Protein AF-A0A368FEU3-F1 (afdb_monomer_lite)

Sequence (223 aa):
MLIDRTASDGNGKVSLSRSFVSLAMVMEEPEILDGDRTEMSFRACTQADENACAESERRLLTWAIDWTRQVADMEDAISNNDKIALLRACCVPLTLLELGARSCVTAAQSKSSCAALHVLPLPNNTYLRTDAQLPQNCFLTANSIRGLLEWTTRHLKQLQLTPKELVLLKALIVVNVGKGQISGICSQVSSYSPPLVVEQCESHSLESVTWGIVVFNAICMGG

Secondary structure (DSSP, 8-state):
-----------------SS---HHHHHH-GGGGTTT----EEEEEEE--HHHHHHHHHHHHHHHHHHHHHHHTTSTT--HHHHHHHHHHHHHHHHHHHHHHHHHHHHHH-SSTTTTTSEEE-TEEEEEESSSPPPTT-SS-HHHHHHHHHHIIIIITTTT--HHHHHHHHHHHHHHHGGGT-TT-TTTGGG------------HHHHHHHHHHHHHHHHHH--

Organism: Ancylostoma caninum (NCBI:txid29170)

Structure (mmCIF, N/CA/C/O backbone):
data_AF-A0A368FEU3-F1
#
_entry.id   AF-A0A368FEU3-F1
#
loop_
_atom_site.group_PDB
_atom_site.id
_atom_site.type_symbol
_atom_site.label_atom_id
_atom_site.label_alt_id
_atom_site.label_comp_id
_atom_site.label_asym_id
_atom_site.label_entity_id
_atom_site.label_seq_id
_atom_site.pdbx_PDB_ins_code
_atom_site.Cartn_x
_atom_site.Cartn_y
_atom_site.Cartn_z
_atom_site.occupancy
_atom_site.B_iso_or_equiv
_atom_site.auth_seq_id
_atom_site.auth_comp_id
_atom_site.auth_asym_id
_atom_site.auth_atom_id
_atom_site.pdbx_PDB_model_num
ATOM 1 N N . MET A 1 1 ? -56.877 -1.934 -21.974 1.00 43.28 1 MET A N 1
ATOM 2 C CA . MET A 1 1 ? -55.436 -2.241 -21.863 1.00 43.28 1 MET A CA 1
ATOM 3 C C . MET A 1 1 ? -54.831 -1.227 -20.914 1.00 43.28 1 MET A C 1
ATOM 5 O O . MET A 1 1 ? -55.148 -0.051 -21.045 1.00 43.28 1 MET A O 1
ATOM 9 N N . LEU A 1 2 ? -54.113 -1.724 -19.907 1.00 39.19 2 LEU A N 1
ATOM 10 C CA . LEU A 1 2 ? -53.594 -0.984 -18.758 1.00 39.19 2 LEU A CA 1
ATOM 11 C C . LEU A 1 2 ? -52.408 -0.083 -19.121 1.00 39.19 2 LEU A C 1
ATOM 13 O O . LEU A 1 2 ? -51.644 -0.378 -20.035 1.00 39.19 2 LEU A O 1
ATOM 17 N N . ILE A 1 3 ? -52.270 0.978 -18.332 1.00 59.06 3 ILE A N 1
ATOM 18 C CA . ILE A 1 3 ? -51.114 1.863 -18.235 1.00 59.06 3 ILE A CA 1
ATOM 19 C C . ILE A 1 3 ? -50.370 1.434 -16.961 1.00 59.06 3 ILE A C 1
ATOM 21 O O . ILE A 1 3 ? -50.989 1.435 -15.902 1.00 59.06 3 ILE A O 1
ATOM 25 N N . ASP A 1 4 ? -49.081 1.114 -17.055 1.00 39.91 4 ASP A N 1
ATOM 26 C CA . ASP A 1 4 ? -48.126 1.049 -15.932 1.00 39.91 4 ASP A CA 1
ATOM 27 C C . ASP A 1 4 ? -46.784 1.592 -16.471 1.00 39.91 4 ASP A C 1
ATOM 29 O O . ASP A 1 4 ? -46.345 1.171 -17.539 1.00 39.91 4 ASP A O 1
ATOM 33 N N . ARG A 1 5 ? -46.220 2.711 -15.973 1.00 41.69 5 ARG A N 1
ATOM 34 C CA . ARG A 1 5 ? -45.491 2.892 -14.689 1.00 41.69 5 ARG A CA 1
ATOM 35 C C . ARG A 1 5 ? -44.343 1.869 -14.590 1.00 41.69 5 ARG A C 1
ATOM 37 O O . ARG A 1 5 ? -44.600 0.682 -14.626 1.00 41.69 5 ARG A O 1
ATOM 44 N N . THR A 1 6 ? -43.059 2.236 -14.546 1.00 39.91 6 THR A N 1
ATOM 45 C CA . THR A 1 6 ? -42.404 3.202 -13.643 1.00 39.91 6 THR A CA 1
ATOM 46 C C . THR A 1 6 ? -40.966 3.548 -14.085 1.00 39.91 6 THR A C 1
ATOM 48 O O . THR A 1 6 ? -40.274 2.687 -14.616 1.00 39.91 6 THR A O 1
ATOM 51 N N . ALA A 1 7 ? -40.572 4.804 -13.804 1.00 36.31 7 ALA A N 1
ATOM 52 C CA . ALA A 1 7 ? -39.254 5.358 -13.414 1.00 36.31 7 ALA A CA 1
ATOM 53 C C . ALA A 1 7 ? -37.976 4.603 -13.853 1.00 36.31 7 ALA A C 1
ATOM 55 O O . ALA A 1 7 ? -37.763 3.461 -13.480 1.00 36.31 7 ALA A O 1
ATOM 56 N N . SER A 1 8 ? -37.022 5.163 -14.605 1.00 38.53 8 SER A N 1
ATOM 57 C CA . SER A 1 8 ? -36.354 6.468 -14.451 1.00 38.53 8 SER A CA 1
ATOM 58 C C . SER A 1 8 ? -35.930 6.817 -13.019 1.00 38.53 8 SER A C 1
ATOM 60 O O . SER A 1 8 ? -35.990 7.980 -12.638 1.00 38.53 8 SER A O 1
ATOM 62 N N . ASP A 1 9 ? -35.430 5.845 -12.258 1.00 35.06 9 ASP A N 1
ATOM 63 C CA . ASP A 1 9 ? -34.513 6.135 -11.151 1.00 35.06 9 ASP A CA 1
ATOM 64 C C . ASP A 1 9 ? -33.080 6.125 -11.681 1.00 35.06 9 ASP A C 1
ATOM 66 O O . ASP A 1 9 ? -32.271 5.228 -11.444 1.00 35.06 9 ASP A O 1
ATOM 70 N N . GLY A 1 10 ? -32.763 7.182 -12.430 1.00 36.91 10 GLY A N 1
ATOM 71 C CA . GLY A 1 10 ? -31.397 7.659 -12.520 1.00 36.91 10 GLY A CA 1
ATOM 72 C C . GLY A 1 10 ? -31.011 8.197 -11.150 1.00 36.91 10 GLY A C 1
ATOM 73 O O . GLY A 1 10 ? -31.022 9.407 -10.941 1.00 36.91 10 GLY A O 1
ATOM 74 N N . ASN A 1 11 ? -30.682 7.305 -10.211 1.00 34.16 11 ASN A N 1
ATOM 75 C CA . ASN A 1 11 ? -29.907 7.690 -9.045 1.00 34.16 11 ASN A CA 1
ATOM 76 C C . ASN A 1 11 ? -28.512 8.031 -9.566 1.00 34.16 11 ASN A C 1
ATOM 78 O O . ASN A 1 11 ? -27.598 7.205 -9.574 1.00 34.16 11 ASN A O 1
ATOM 82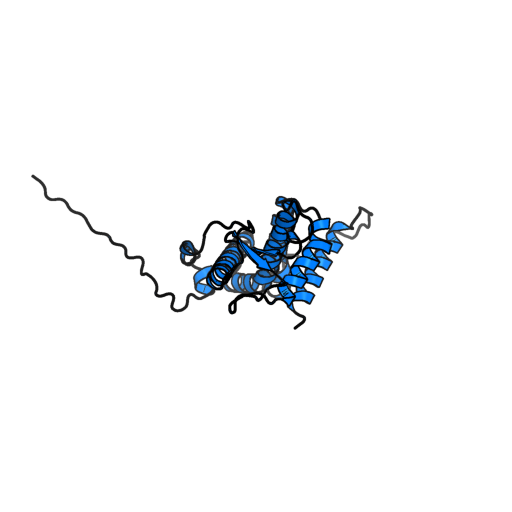 N N . GLY A 1 12 ? -28.379 9.260 -10.065 1.00 39.72 12 GLY A N 1
ATOM 83 C CA . GLY A 1 12 ? -27.117 9.956 -10.097 1.00 39.72 12 GLY A CA 1
ATOM 84 C C . GLY A 1 12 ? -26.646 10.008 -8.658 1.00 39.72 12 GLY A C 1
ATOM 85 O O . GLY A 1 12 ? -26.924 10.975 -7.955 1.00 39.72 12 GLY A O 1
ATOM 86 N N . LYS A 1 13 ? -25.957 8.940 -8.222 1.00 39.53 13 LYS A N 1
ATOM 87 C CA . LYS A 1 13 ? -24.999 9.012 -7.131 1.00 39.53 13 LYS A CA 1
ATOM 88 C C . LYS A 1 13 ? -24.135 10.180 -7.534 1.00 39.53 13 LYS A C 1
ATOM 90 O O . LYS A 1 13 ? -23.381 10.090 -8.506 1.00 39.53 13 LYS A O 1
ATOM 95 N N . VAL A 1 14 ? -24.428 11.294 -6.872 1.00 41.97 14 VAL A N 1
ATOM 96 C CA . VAL A 1 14 ? -23.783 12.580 -7.008 1.00 41.97 14 VAL A CA 1
ATOM 97 C C . VAL A 1 14 ? -22.334 12.241 -7.249 1.00 41.97 14 VAL A C 1
ATOM 99 O O . VAL A 1 14 ? -21.696 11.614 -6.401 1.00 41.97 14 VAL A O 1
ATOM 102 N N . SER A 1 15 ? -21.858 12.529 -8.460 1.00 42.16 15 SER A N 1
ATOM 103 C CA . SER A 1 15 ? -20.435 12.611 -8.701 1.00 42.16 15 SER A CA 1
ATOM 104 C C . SER A 1 15 ? -20.033 13.736 -7.775 1.00 42.16 15 SER A C 1
ATOM 106 O O . SER A 1 15 ? -20.150 14.902 -8.146 1.00 42.16 15 SER A O 1
ATOM 108 N N . LEU A 1 16 ? -19.743 13.389 -6.516 1.00 44.34 16 LEU A N 1
ATOM 109 C CA . LEU A 1 16 ? -19.152 14.280 -5.555 1.00 44.34 16 LEU A CA 1
ATOM 110 C C . LEU A 1 16 ? -17.959 14.770 -6.340 1.00 44.34 16 LEU A C 1
ATOM 112 O O . LEU A 1 16 ? -17.019 14.018 -6.617 1.00 44.34 16 LEU A O 1
ATOM 116 N N . SER A 1 17 ? -18.060 16.011 -6.812 1.00 44.94 17 SER A N 1
ATOM 117 C CA . SER A 1 17 ? -16.897 16.802 -7.124 1.00 44.94 17 SER A CA 1
ATOM 118 C C . SER A 1 17 ? -15.915 16.431 -6.026 1.00 44.94 17 SER A C 1
ATOM 120 O O . SER A 1 17 ? -16.279 16.526 -4.854 1.00 44.94 17 SER A O 1
ATOM 122 N N . ARG A 1 18 ? -14.742 15.886 -6.380 1.00 53.94 18 ARG A N 1
ATOM 123 C CA . ARG A 1 18 ? -13.692 15.419 -5.449 1.00 53.94 18 ARG A CA 1
ATOM 124 C C . ARG A 1 18 ? -13.161 16.557 -4.542 1.00 53.94 18 ARG A C 1
ATOM 126 O O . ARG A 1 18 ? -12.020 16.533 -4.098 1.00 53.94 18 ARG A O 1
ATOM 133 N N . SER A 1 19 ? -13.957 17.593 -4.295 1.00 55.50 19 SER A N 1
ATOM 134 C CA . SER A 1 19 ? -13.809 18.604 -3.274 1.00 55.50 19 SER A CA 1
ATOM 135 C C . SER A 1 19 ? -13.881 17.935 -1.900 1.00 55.50 19 SER A C 1
ATOM 137 O O . SER A 1 19 ? -14.952 17.760 -1.329 1.00 55.50 19 SER A O 1
ATOM 139 N N . PHE A 1 20 ? -12.695 17.584 -1.408 1.00 63.12 20 PHE A N 1
ATOM 140 C CA . PHE A 1 20 ? -12.352 17.373 -0.002 1.00 63.12 20 PHE A CA 1
ATOM 141 C C . PHE A 1 20 ? -13.108 16.243 0.714 1.00 63.12 20 PHE A C 1
ATOM 143 O O . PHE A 1 20 ? -13.941 16.477 1.583 1.00 63.12 20 PHE A O 1
ATOM 150 N N . VAL A 1 21 ? -12.731 14.998 0.410 1.00 80.06 21 VAL A N 1
ATOM 151 C CA . VAL A 1 21 ? -13.054 13.841 1.260 1.00 80.06 21 VAL A CA 1
ATOM 152 C C . VAL A 1 21 ? -12.103 13.835 2.459 1.00 80.06 21 VAL A C 1
ATOM 154 O O . VAL A 1 21 ? -10.884 13.810 2.286 1.00 80.06 21 VAL A O 1
ATOM 157 N N . SER A 1 22 ? -12.646 13.875 3.678 1.00 88.00 22 SER A N 1
ATOM 158 C CA . SER A 1 22 ? -11.838 13.787 4.898 1.00 88.00 22 SER A CA 1
ATOM 159 C C . SER A 1 22 ? -11.603 12.332 5.309 1.00 88.00 22 SER A C 1
ATOM 161 O O . SER A 1 22 ? -12.405 11.449 5.013 1.00 88.00 22 SER A O 1
ATOM 163 N N . LEU A 1 23 ? -10.524 12.076 6.052 1.00 86.94 23 LEU A N 1
ATOM 164 C CA . LEU A 1 23 ? -10.255 10.732 6.561 1.00 86.94 23 LEU A CA 1
ATOM 165 C C . LEU A 1 23 ? -11.336 10.257 7.548 1.00 86.94 23 LEU A C 1
ATOM 167 O O . LEU A 1 23 ? -11.628 9.071 7.590 1.00 86.94 23 LEU A O 1
ATOM 171 N N . ALA A 1 24 ? -11.960 11.173 8.297 1.00 89.75 24 ALA A N 1
ATOM 172 C CA . ALA A 1 24 ? -13.080 10.848 9.181 1.00 89.75 24 ALA A CA 1
ATOM 173 C C . ALA A 1 24 ? -14.279 10.302 8.396 1.00 89.75 24 ALA A C 1
ATOM 175 O O . ALA A 1 24 ? -14.783 9.236 8.735 1.00 89.75 24 ALA A O 1
ATOM 176 N N . MET A 1 25 ? -14.638 10.958 7.286 1.00 90.19 25 MET A N 1
ATOM 177 C CA . MET A 1 25 ? -15.693 10.478 6.384 1.00 90.19 25 MET A CA 1
ATOM 178 C C . MET A 1 25 ? -15.370 9.087 5.837 1.00 90.19 25 MET A C 1
ATOM 180 O O . MET A 1 25 ? -16.233 8.226 5.807 1.00 90.19 25 MET A O 1
ATOM 184 N N . VAL A 1 26 ? -14.113 8.837 5.461 1.00 90.62 26 VAL A N 1
ATOM 185 C CA . VAL A 1 26 ? -13.677 7.519 4.970 1.00 90.62 26 VAL A CA 1
ATOM 186 C C . VAL A 1 26 ? -13.738 6.437 6.050 1.00 90.62 26 VAL A C 1
ATOM 188 O O . VAL A 1 26 ? -13.979 5.275 5.728 1.00 90.62 26 VAL A O 1
ATOM 191 N N . MET A 1 27 ? -13.492 6.773 7.321 1.00 90.19 27 MET A N 1
ATOM 192 C CA . MET A 1 27 ? -13.622 5.809 8.423 1.00 90.19 27 MET A CA 1
ATOM 193 C C . MET A 1 27 ? -15.087 5.475 8.715 1.00 90.19 27 MET A C 1
ATOM 195 O O . MET A 1 27 ? -15.392 4.325 9.021 1.00 90.19 27 MET A O 1
ATOM 199 N N . GLU A 1 28 ? -15.986 6.446 8.573 1.00 89.81 28 GLU A N 1
ATOM 200 C CA . GLU A 1 28 ? -17.431 6.263 8.744 1.00 89.81 28 GLU A CA 1
ATOM 201 C C . GLU A 1 28 ? -18.052 5.498 7.568 1.00 89.81 28 GLU A C 1
ATOM 203 O O . GLU A 1 28 ? -18.710 4.482 7.776 1.00 89.81 28 GLU A O 1
ATOM 208 N N . GLU A 1 29 ? -17.763 5.923 6.340 1.00 91.81 29 GLU A N 1
ATOM 209 C CA . GLU A 1 29 ? -18.348 5.415 5.096 1.00 91.81 29 GLU A CA 1
ATOM 210 C C . GLU A 1 29 ? -17.226 4.921 4.154 1.00 91.81 29 GLU A C 1
ATOM 212 O O . GLU A 1 29 ? -16.721 5.680 3.314 1.00 91.81 29 GLU A O 1
ATOM 217 N N . PRO A 1 30 ? -16.767 3.656 4.284 1.00 90.06 30 PRO A N 1
ATOM 218 C CA . PRO A 1 30 ? -15.692 3.120 3.443 1.00 90.06 30 PRO A CA 1
ATOM 219 C C . PRO A 1 30 ? -16.031 3.115 1.955 1.00 90.06 30 PRO A C 1
ATOM 221 O O . PRO A 1 30 ? -15.113 3.158 1.134 1.00 90.06 30 PRO A O 1
ATOM 224 N N . GLU A 1 31 ? -17.311 3.025 1.597 1.00 92.25 31 GLU A N 1
ATOM 225 C CA . GLU A 1 31 ? -17.818 2.892 0.227 1.00 92.25 31 GLU A CA 1
ATOM 226 C C . GLU A 1 31 ? -17.468 4.114 -0.636 1.00 92.25 31 GLU A C 1
ATOM 228 O O . GLU A 1 31 ? -17.439 4.034 -1.864 1.00 92.25 31 GLU A O 1
ATOM 233 N N . ILE A 1 32 ? -17.119 5.244 -0.007 1.00 90.31 32 ILE A N 1
ATOM 234 C CA . ILE A 1 32 ? -16.596 6.438 -0.688 1.00 90.31 32 ILE A CA 1
ATOM 235 C C . ILE A 1 32 ? -15.350 6.097 -1.526 1.00 90.31 32 ILE A C 1
ATOM 237 O O . ILE A 1 32 ? -15.115 6.716 -2.565 1.00 90.31 32 ILE A O 1
ATOM 241 N N . LEU A 1 33 ? -14.568 5.096 -1.107 1.00 89.75 33 LEU A N 1
ATOM 242 C CA . LEU A 1 33 ? -13.363 4.649 -1.807 1.00 89.75 33 LEU A CA 1
ATOM 243 C C . LEU A 1 33 ? -13.601 3.517 -2.817 1.00 89.75 33 LEU A C 1
ATOM 245 O O . LEU A 1 33 ? -12.638 3.055 -3.422 1.00 89.75 33 LEU A O 1
ATOM 249 N N . ASP A 1 34 ? -14.839 3.071 -3.056 1.00 90.19 34 ASP A N 1
ATOM 250 C CA . ASP A 1 34 ? -15.103 1.928 -3.949 1.00 90.19 34 ASP A CA 1
ATOM 251 C C . ASP A 1 34 ? -14.558 2.138 -5.366 1.00 90.19 34 ASP A C 1
ATOM 253 O O . ASP A 1 34 ? -14.045 1.205 -5.978 1.00 90.19 34 ASP A O 1
ATOM 257 N N . GLY A 1 35 ? -14.599 3.374 -5.873 1.00 87.12 35 GLY A N 1
ATOM 258 C CA . GLY A 1 35 ? -14.019 3.712 -7.178 1.00 87.12 35 GLY A CA 1
ATOM 259 C C . GLY A 1 35 ? -12.488 3.642 -7.224 1.00 87.12 35 GLY A C 1
ATOM 260 O O . GLY A 1 35 ? -11.917 3.513 -8.305 1.00 87.12 35 GLY A O 1
ATOM 261 N N . ASP A 1 36 ? -11.827 3.710 -6.068 1.00 85.75 36 ASP A N 1
ATOM 262 C CA . ASP A 1 36 ? -10.370 3.664 -5.932 1.00 85.75 36 ASP A CA 1
ATOM 263 C C . ASP A 1 36 ? -9.873 2.239 -5.569 1.00 85.75 36 ASP A C 1
ATOM 265 O O . ASP A 1 36 ? -8.694 1.919 -5.769 1.00 85.75 36 ASP A O 1
ATOM 269 N N . ARG A 1 37 ? -10.772 1.346 -5.117 1.00 89.56 37 ARG A N 1
ATOM 270 C CA . ARG A 1 37 ? -10.509 -0.083 -4.862 1.00 89.56 37 ARG A CA 1
ATOM 271 C C . ARG A 1 37 ? -10.406 -0.869 -6.164 1.00 89.56 37 ARG A C 1
ATOM 273 O O . ARG A 1 37 ? -11.352 -1.484 -6.647 1.00 89.56 37 ARG A O 1
ATOM 280 N N . THR A 1 38 ? -9.208 -0.870 -6.722 1.00 88.12 38 THR A N 1
ATOM 281 C CA . THR A 1 38 ? -8.865 -1.625 -7.930 1.00 88.12 38 THR A CA 1
ATOM 282 C C . THR A 1 38 ? -7.910 -2.767 -7.601 1.00 88.12 38 THR A C 1
ATOM 284 O O . THR A 1 38 ? -7.176 -2.723 -6.613 1.00 88.12 38 THR A O 1
ATOM 287 N N . GLU A 1 39 ? -7.912 -3.815 -8.428 1.00 89.88 39 GLU A N 1
ATOM 288 C CA . GLU A 1 39 ? -6.973 -4.925 -8.266 1.00 89.88 39 GLU A CA 1
ATOM 289 C C . GLU A 1 39 ? -5.523 -4.418 -8.352 1.00 89.88 39 GLU A C 1
ATOM 291 O O . GLU A 1 39 ? -5.134 -3.732 -9.306 1.00 89.88 39 GLU A O 1
ATOM 296 N N . MET A 1 40 ? -4.714 -4.767 -7.348 1.00 93.50 40 MET A N 1
ATOM 297 C CA . MET A 1 40 ? -3.293 -4.433 -7.316 1.00 93.50 40 MET A CA 1
ATOM 298 C C . MET A 1 40 ? -2.456 -5.563 -7.906 1.00 93.50 40 MET A C 1
ATOM 300 O O . MET A 1 40 ? -2.514 -6.705 -7.450 1.00 93.50 40 MET A O 1
ATOM 304 N N . SER A 1 41 ? -1.597 -5.223 -8.863 1.00 92.88 41 SER A N 1
ATOM 305 C CA . SER A 1 41 ? -0.609 -6.141 -9.425 1.00 92.88 41 SER A CA 1
ATOM 306 C C . SER A 1 41 ? 0.744 -5.450 -9.523 1.00 92.88 41 SER A C 1
ATOM 308 O O . SER A 1 41 ? 0.845 -4.309 -9.963 1.00 92.88 41 SER A O 1
ATOM 310 N N . PHE A 1 42 ? 1.788 -6.165 -9.112 1.00 93.94 42 PHE A N 1
ATOM 311 C CA . PHE A 1 42 ? 3.140 -5.633 -8.916 1.00 93.94 42 PHE A CA 1
ATOM 312 C C . PHE A 1 42 ? 4.134 -6.165 -9.953 1.00 93.94 42 PHE A C 1
ATOM 314 O O . PHE A 1 42 ? 5.308 -6.375 -9.655 1.00 93.94 42 PHE A O 1
ATOM 321 N N . ARG A 1 43 ? 3.675 -6.458 -11.174 1.00 90.94 43 ARG A N 1
ATOM 322 C CA . ARG A 1 43 ? 4.582 -6.881 -12.250 1.00 90.94 43 ARG A CA 1
ATOM 323 C C . ARG A 1 43 ? 5.362 -5.662 -12.732 1.00 90.94 43 ARG A C 1
ATOM 325 O O . ARG A 1 43 ? 4.755 -4.688 -13.137 1.00 90.94 43 ARG A O 1
ATOM 332 N N . ALA A 1 44 ? 6.687 -5.702 -12.737 1.00 88.62 44 ALA A N 1
ATOM 333 C CA . ALA A 1 44 ? 7.495 -4.587 -13.233 1.00 88.62 44 ALA A CA 1
ATOM 334 C C . ALA A 1 44 ? 7.522 -4.559 -14.779 1.00 88.62 44 ALA A C 1
ATOM 336 O O . ALA A 1 44 ? 8.510 -4.963 -15.388 1.00 88.62 44 ALA A O 1
ATOM 337 N N . CYS A 1 45 ? 6.427 -4.136 -15.424 1.00 89.25 45 CYS A N 1
ATOM 338 C CA . CYS A 1 45 ? 6.294 -4.170 -16.886 1.00 89.25 45 CYS A CA 1
ATOM 339 C C . CYS A 1 45 ? 6.846 -2.913 -17.567 1.00 89.25 45 CYS A C 1
ATOM 341 O O . CYS A 1 45 ? 7.564 -3.022 -18.560 1.00 89.25 45 CYS A O 1
ATOM 343 N N . THR A 1 46 ? 6.523 -1.731 -17.044 1.00 92.19 46 THR A N 1
ATOM 344 C CA . THR A 1 46 ? 6.923 -0.437 -17.620 1.00 92.19 46 THR A CA 1
ATOM 345 C C . THR A 1 46 ? 7.359 0.539 -16.534 1.00 92.19 46 THR A C 1
ATOM 347 O O . THR A 1 46 ? 6.923 0.443 -15.390 1.00 92.19 46 THR A O 1
ATOM 350 N N . GLN A 1 47 ? 8.225 1.493 -16.871 1.00 93.38 47 GLN A N 1
ATOM 351 C CA . GLN A 1 47 ? 8.608 2.539 -15.924 1.00 93.38 47 GLN A CA 1
ATOM 352 C C . GLN A 1 47 ? 7.407 3.447 -15.627 1.00 93.38 47 GLN A C 1
ATOM 354 O O . GLN A 1 47 ? 6.631 3.752 -16.530 1.00 93.38 47 GLN A O 1
ATOM 359 N N . ALA A 1 48 ? 7.247 3.843 -14.368 1.00 95.38 48 ALA A N 1
ATOM 360 C CA . ALA A 1 48 ? 6.165 4.719 -13.943 1.00 95.38 48 ALA A CA 1
ATOM 361 C C . ALA A 1 48 ? 6.383 6.156 -14.440 1.00 95.38 48 ALA A C 1
ATOM 363 O O . ALA A 1 48 ? 7.481 6.701 -14.306 1.00 95.38 48 ALA A O 1
ATOM 364 N N . ASP A 1 49 ? 5.322 6.753 -14.977 1.00 95.94 49 ASP A N 1
ATOM 365 C CA . ASP A 1 49 ? 5.193 8.186 -15.232 1.00 95.94 49 ASP A CA 1
ATOM 366 C C . ASP A 1 49 ? 4.438 8.872 -14.075 1.00 95.94 49 ASP A C 1
ATOM 368 O O . ASP A 1 49 ? 4.122 8.254 -13.051 1.00 95.94 49 ASP A O 1
ATOM 372 N N . GLU A 1 50 ? 4.142 10.164 -14.215 1.00 95.19 50 GLU A N 1
ATOM 373 C CA . GLU A 1 50 ? 3.429 10.928 -13.193 1.00 95.19 50 GLU A CA 1
ATOM 374 C C . GLU A 1 50 ? 2.032 10.361 -12.891 1.00 95.19 50 GLU A C 1
ATOM 376 O O . GLU A 1 50 ? 1.610 10.303 -11.729 1.00 95.19 50 GLU A O 1
ATOM 381 N N . ASN A 1 51 ? 1.311 9.902 -13.915 1.00 95.44 51 ASN A N 1
ATOM 382 C CA . ASN A 1 51 ? -0.033 9.352 -13.748 1.00 95.44 51 ASN A CA 1
ATOM 383 C C . ASN A 1 51 ? 0.010 8.019 -12.998 1.00 95.44 51 ASN A C 1
ATOM 385 O O . ASN A 1 51 ? -0.763 7.811 -12.059 1.00 95.44 51 ASN A O 1
ATOM 389 N N . ALA A 1 52 ? 0.949 7.145 -13.360 1.00 94.62 52 ALA A N 1
ATOM 390 C CA . ALA A 1 52 ? 1.163 5.873 -12.692 1.00 94.62 52 ALA A CA 1
ATOM 391 C C . ALA A 1 52 ? 1.584 6.056 -11.226 1.00 94.62 52 ALA A C 1
ATOM 393 O O . ALA A 1 52 ? 1.149 5.279 -10.373 1.00 94.62 52 ALA A O 1
ATOM 394 N N . CYS A 1 53 ? 2.383 7.081 -10.911 1.00 93.44 53 CYS A N 1
ATOM 395 C CA . CYS A 1 53 ? 2.739 7.433 -9.534 1.00 93.44 53 CYS A CA 1
ATOM 396 C C . CYS A 1 53 ? 1.521 7.877 -8.716 1.00 93.44 53 CYS A C 1
ATOM 398 O O . CYS A 1 53 ? 1.295 7.335 -7.635 1.00 93.44 53 CYS A O 1
ATOM 400 N N . ALA A 1 54 ? 0.710 8.801 -9.240 1.00 90.69 54 ALA A N 1
ATOM 401 C CA . ALA A 1 54 ? -0.489 9.288 -8.551 1.00 90.69 54 ALA A CA 1
ATOM 402 C C . ALA A 1 54 ? -1.535 8.181 -8.340 1.00 90.69 54 ALA A C 1
ATOM 404 O O . ALA A 1 54 ? -2.210 8.120 -7.310 1.00 90.69 54 ALA A O 1
ATOM 405 N N . GLU A 1 55 ? -1.684 7.288 -9.318 1.00 93.12 55 GLU A N 1
ATOM 406 C CA . GLU A 1 55 ? -2.547 6.119 -9.191 1.00 93.12 55 GLU A CA 1
ATOM 407 C C . GLU A 1 55 ? -2.017 5.144 -8.132 1.00 93.12 55 GLU A C 1
ATOM 409 O O . GLU A 1 55 ? -2.783 4.650 -7.304 1.00 93.12 55 GLU A O 1
ATOM 414 N N . SER A 1 56 ? -0.708 4.892 -8.126 1.00 94.12 56 SER A N 1
ATOM 415 C CA . SER A 1 56 ? -0.072 3.996 -7.160 1.00 94.12 56 SER A CA 1
ATOM 416 C C . SER A 1 56 ? -0.207 4.500 -5.731 1.00 94.12 56 SER A C 1
ATOM 418 O O . SER A 1 56 ? -0.578 3.727 -4.854 1.00 94.12 56 SER A O 1
ATOM 420 N N . GLU A 1 57 ? 0.034 5.792 -5.506 1.00 92.81 57 GLU A N 1
ATOM 421 C CA . GLU A 1 57 ? -0.158 6.441 -4.208 1.00 92.81 57 GLU A CA 1
ATOM 422 C C . GLU A 1 57 ? -1.595 6.249 -3.704 1.00 92.81 57 GLU A C 1
ATOM 424 O O . GLU A 1 57 ? -1.813 5.784 -2.586 1.00 92.81 57 GLU A O 1
ATOM 429 N N . ARG A 1 58 ? -2.585 6.521 -4.563 1.00 91.88 58 ARG A N 1
ATOM 430 C CA . ARG A 1 58 ? -4.011 6.363 -4.245 1.00 91.88 58 ARG A CA 1
ATOM 431 C C . ARG A 1 58 ? -4.377 4.921 -3.893 1.00 91.88 58 ARG A C 1
ATOM 433 O O . ARG A 1 58 ? -5.089 4.698 -2.911 1.00 91.88 58 ARG A O 1
ATOM 440 N N . ARG A 1 59 ? -3.896 3.948 -4.675 1.00 94.12 59 ARG A N 1
ATOM 441 C CA . ARG A 1 59 ? -4.139 2.516 -4.438 1.00 94.12 59 ARG A CA 1
ATOM 442 C C . ARG A 1 59 ? -3.511 2.059 -3.123 1.00 94.12 59 ARG A C 1
ATOM 444 O O . ARG A 1 59 ? -4.182 1.393 -2.343 1.00 94.12 59 ARG A O 1
ATOM 451 N N . LEU A 1 60 ? -2.262 2.448 -2.853 1.00 94.25 60 LEU A N 1
ATOM 452 C CA . LEU A 1 60 ? -1.561 2.099 -1.611 1.00 94.25 60 LEU A CA 1
ATOM 453 C C . LEU A 1 60 ? -2.227 2.729 -0.388 1.00 94.25 60 LEU A C 1
ATOM 455 O O . LEU A 1 60 ? -2.399 2.047 0.617 1.00 94.25 60 LEU A O 1
ATOM 459 N N . LEU A 1 61 ? -2.658 3.990 -0.480 1.00 93.31 61 LEU A N 1
ATOM 460 C CA . LEU A 1 61 ? -3.373 4.661 0.603 1.00 93.31 61 LEU A CA 1
ATOM 461 C C . LEU A 1 61 ? -4.723 3.991 0.891 1.00 93.31 61 LEU A C 1
ATOM 463 O O . LEU A 1 61 ? -5.024 3.698 2.045 1.00 93.31 61 LEU A O 1
ATOM 467 N N . THR A 1 62 ? -5.511 3.714 -0.151 1.00 94.00 62 THR A N 1
ATOM 468 C CA . THR A 1 62 ? -6.802 3.009 -0.028 1.00 94.00 62 THR A CA 1
ATOM 469 C C . THR A 1 62 ? -6.608 1.627 0.589 1.00 94.00 62 THR A C 1
ATOM 471 O O . THR A 1 62 ? -7.295 1.257 1.537 1.00 94.00 62 THR A O 1
ATOM 474 N N . TRP A 1 63 ? -5.602 0.892 0.118 1.00 95.88 63 TRP A N 1
ATOM 475 C CA . TRP A 1 63 ? -5.233 -0.407 0.666 1.00 95.88 63 TRP A CA 1
ATOM 476 C C . TRP A 1 63 ? -4.803 -0.330 2.138 1.00 95.88 63 TRP A C 1
ATOM 478 O O . TRP A 1 63 ? -5.216 -1.169 2.937 1.00 95.88 63 TRP A O 1
ATOM 488 N N . ALA A 1 64 ? -4.007 0.672 2.519 1.00 94.69 64 ALA A N 1
ATOM 489 C CA . ALA A 1 64 ? -3.587 0.867 3.903 1.00 94.69 64 ALA A CA 1
ATOM 490 C C . ALA A 1 64 ? -4.777 1.193 4.817 1.00 94.69 64 ALA A C 1
ATOM 492 O O . ALA A 1 64 ? -4.865 0.642 5.910 1.00 94.69 64 ALA A O 1
ATOM 493 N N . ILE A 1 65 ? -5.719 2.021 4.350 1.00 94.00 65 ILE A N 1
ATOM 494 C CA . ILE A 1 65 ? -6.981 2.309 5.047 1.00 94.00 65 ILE A CA 1
ATOM 495 C C . ILE A 1 65 ? -7.765 1.020 5.296 1.00 94.00 65 ILE A C 1
ATOM 497 O O . ILE A 1 65 ? -8.170 0.766 6.430 1.00 94.00 65 ILE A O 1
ATOM 501 N N . ASP A 1 66 ? -7.945 0.194 4.265 1.00 93.56 66 ASP A N 1
ATOM 502 C CA . ASP A 1 66 ? -8.691 -1.059 4.381 1.00 93.56 66 ASP A CA 1
ATOM 503 C C . ASP A 1 66 ? -8.019 -2.028 5.368 1.00 93.56 66 ASP A C 1
ATOM 505 O O . ASP A 1 66 ? -8.706 -2.642 6.184 1.00 93.56 66 ASP A O 1
ATOM 509 N N . TRP A 1 67 ? -6.684 -2.118 5.365 1.00 94.25 67 TRP A N 1
ATOM 510 C CA . TRP A 1 67 ? -5.934 -2.904 6.352 1.00 94.25 67 TRP A CA 1
ATOM 511 C C . TRP A 1 67 ? -6.100 -2.387 7.774 1.00 94.25 67 TRP A C 1
ATOM 513 O O . TRP A 1 67 ? -6.355 -3.176 8.684 1.00 94.25 67 TRP A O 1
ATOM 523 N N . THR A 1 68 ? -5.953 -1.076 7.983 1.00 92.38 68 THR A N 1
ATOM 524 C CA . THR A 1 68 ? -6.112 -0.483 9.312 1.00 92.38 68 THR A CA 1
ATOM 525 C C . THR A 1 68 ? -7.511 -0.737 9.848 1.00 92.38 68 THR A C 1
ATOM 527 O O . THR A 1 68 ? -7.646 -1.130 11.002 1.00 92.38 68 THR A O 1
ATOM 530 N N . ARG A 1 69 ? -8.541 -0.562 9.014 1.00 91.12 69 ARG A N 1
ATOM 531 C CA . ARG A 1 69 ? -9.928 -0.837 9.395 1.00 91.12 69 ARG A CA 1
ATOM 532 C C . ARG A 1 69 ? -10.135 -2.302 9.747 1.00 91.12 69 ARG A C 1
ATOM 534 O O . ARG A 1 69 ? -10.585 -2.578 10.847 1.00 91.12 69 ARG A O 1
ATOM 541 N N . GLN A 1 70 ? -9.732 -3.224 8.872 1.00 90.88 70 GLN A N 1
ATOM 542 C CA . GLN A 1 70 ? -9.890 -4.662 9.113 1.00 90.88 70 GLN A CA 1
ATOM 543 C C . GLN A 1 70 ? -9.248 -5.105 10.426 1.00 90.88 70 GLN A C 1
ATOM 545 O O . GLN A 1 70 ? -9.856 -5.875 11.156 1.00 90.88 70 GLN A O 1
ATOM 550 N N . VAL A 1 71 ? -8.044 -4.615 10.739 1.00 89.19 71 VAL A N 1
ATOM 551 C CA . VAL A 1 71 ? -7.360 -4.955 11.993 1.00 89.19 71 VAL A CA 1
ATOM 552 C C . VAL A 1 71 ? -8.010 -4.263 13.192 1.00 89.19 71 VAL A C 1
ATOM 554 O O . VAL A 1 71 ? -8.191 -4.897 14.224 1.00 89.19 71 VAL A O 1
ATOM 557 N N . ALA A 1 72 ? -8.386 -2.987 13.072 1.00 86.56 72 ALA A N 1
ATOM 558 C CA . ALA A 1 72 ? -9.031 -2.254 14.159 1.00 86.56 72 ALA A CA 1
ATOM 559 C C . ALA A 1 72 ? -10.432 -2.794 14.488 1.00 86.56 72 ALA A C 1
ATOM 561 O O . ALA A 1 72 ? -10.847 -2.741 15.637 1.00 86.56 72 ALA A O 1
ATOM 562 N N . ASP A 1 73 ? -11.138 -3.332 13.495 1.00 84.94 73 ASP A N 1
ATOM 563 C CA . ASP A 1 73 ? -12.456 -3.947 13.650 1.00 84.94 73 ASP A CA 1
ATOM 564 C C . ASP A 1 73 ? -12.377 -5.364 14.264 1.00 84.94 73 ASP A C 1
ATOM 566 O O . ASP A 1 73 ? -13.412 -5.944 14.583 1.00 84.94 73 ASP A O 1
ATOM 570 N N . MET A 1 74 ? -11.173 -5.936 14.449 1.00 81.75 74 MET A N 1
ATOM 571 C CA . MET A 1 74 ? -10.984 -7.186 15.209 1.00 81.75 74 MET A CA 1
ATOM 572 C C . MET A 1 74 ? -11.084 -6.976 16.724 1.00 81.75 74 MET A C 1
ATOM 574 O O . MET A 1 74 ? -11.349 -7.935 17.448 1.00 81.75 74 MET A O 1
ATOM 578 N N . GLU A 1 75 ? -10.832 -5.757 17.203 1.00 74.12 75 GLU A N 1
ATOM 579 C CA . GLU A 1 75 ? -11.044 -5.374 18.596 1.00 74.12 75 GLU A CA 1
ATOM 580 C C . GLU A 1 75 ? -12.381 -4.639 18.715 1.00 74.12 75 GLU A C 1
ATOM 582 O O . GLU A 1 75 ? -12.657 -3.680 17.990 1.00 74.12 75 GLU A O 1
ATOM 587 N N . ASP A 1 76 ? -13.226 -5.077 19.649 1.00 64.31 76 ASP A N 1
ATOM 588 C CA . ASP A 1 76 ? -14.503 -4.415 19.886 1.00 64.31 76 ASP A CA 1
ATOM 589 C C . ASP A 1 76 ? -14.278 -2.957 20.334 1.00 64.31 76 ASP A C 1
ATOM 591 O O . ASP A 1 76 ? -13.559 -2.676 21.293 1.00 64.31 76 ASP A O 1
ATOM 595 N N . ALA A 1 77 ? -14.963 -2.030 19.657 1.00 68.50 77 ALA A N 1
ATOM 596 C CA . ALA A 1 77 ? -15.116 -0.620 20.031 1.00 68.50 77 ALA A CA 1
ATOM 597 C C . ALA A 1 77 ? -13.873 0.303 19.943 1.00 68.50 77 ALA A C 1
ATOM 599 O O . ALA A 1 77 ? -13.745 1.234 20.741 1.00 68.50 77 ALA A O 1
ATOM 600 N N . ILE A 1 78 ? -13.016 0.161 18.921 1.00 83.25 78 ILE A N 1
ATOM 601 C CA . ILE A 1 78 ? -12.053 1.224 18.559 1.00 83.25 78 ILE A CA 1
ATOM 602 C C . ILE A 1 78 ? -12.787 2.411 17.908 1.00 83.25 78 ILE A C 1
ATOM 604 O O . ILE A 1 78 ? -13.515 2.248 16.924 1.00 83.25 78 ILE A O 1
ATOM 608 N N . SER A 1 79 ? -12.579 3.626 18.428 1.00 88.31 79 SER A N 1
ATOM 609 C CA . SER A 1 79 ? -13.207 4.837 17.8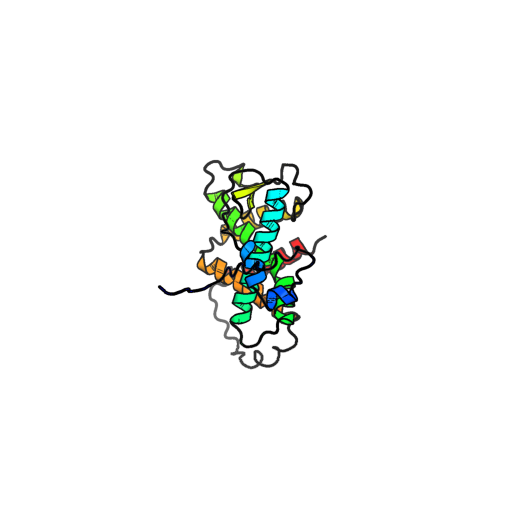82 1.00 88.31 79 SER A CA 1
ATOM 610 C C . SER A 1 79 ? -12.643 5.212 16.504 1.00 88.31 79 SER A C 1
ATOM 612 O O . SER A 1 79 ? -11.494 4.908 16.182 1.00 88.31 79 SER A O 1
ATOM 614 N N . ASN A 1 80 ? -13.400 5.949 15.683 1.00 89.75 80 ASN A N 1
ATOM 615 C CA . ASN A 1 80 ? -12.888 6.425 14.388 1.00 89.75 80 ASN A CA 1
ATOM 616 C C . ASN A 1 80 ? -11.652 7.327 14.533 1.00 89.75 80 ASN A C 1
ATOM 618 O O . ASN A 1 80 ? -10.770 7.295 13.679 1.00 89.75 80 ASN A O 1
ATOM 622 N N . ASN A 1 81 ? -11.542 8.086 15.628 1.00 89.25 81 ASN A N 1
ATOM 623 C CA . ASN A 1 81 ? -10.351 8.889 15.909 1.00 89.25 81 ASN A CA 1
ATOM 624 C C . ASN A 1 81 ? -9.122 8.012 16.175 1.00 89.25 81 ASN A C 1
ATOM 626 O O . ASN A 1 81 ? -8.042 8.311 15.666 1.00 89.25 81 ASN A O 1
ATOM 630 N N . ASP A 1 82 ? -9.293 6.905 16.897 1.00 87.25 82 ASP A N 1
ATOM 631 C CA . ASP A 1 82 ? -8.218 5.942 17.138 1.00 87.25 82 ASP A CA 1
ATOM 632 C C . ASP A 1 82 ? -7.845 5.197 15.853 1.00 87.25 82 ASP A C 1
ATOM 634 O O . ASP A 1 82 ? -6.662 5.031 15.574 1.00 87.25 82 ASP A O 1
ATOM 638 N N . LYS A 1 83 ? -8.816 4.842 14.998 1.00 89.19 83 LYS A N 1
ATOM 639 C CA . LYS A 1 83 ? -8.547 4.278 13.658 1.00 89.19 83 LYS A CA 1
ATOM 640 C C . LYS A 1 83 ? -7.731 5.238 12.791 1.00 89.19 83 LYS A C 1
ATOM 642 O O . LYS A 1 83 ? -6.804 4.815 12.103 1.00 89.19 83 LYS A O 1
ATOM 647 N N . ILE A 1 84 ? -8.031 6.537 12.848 1.00 90.00 84 ILE A N 1
ATOM 648 C CA . ILE A 1 84 ? -7.253 7.582 12.166 1.00 90.00 84 ILE A CA 1
ATOM 649 C C . ILE A 1 84 ? -5.836 7.678 12.737 1.00 90.00 84 ILE A C 1
ATOM 651 O O . ILE A 1 84 ? -4.879 7.789 11.968 1.00 90.00 84 ILE A O 1
ATOM 655 N N . ALA A 1 85 ? -5.692 7.660 14.064 1.00 88.06 85 ALA A N 1
ATOM 656 C CA . ALA A 1 85 ? -4.389 7.690 14.719 1.00 88.06 85 ALA A CA 1
ATOM 657 C C . ALA A 1 85 ? -3.553 6.464 14.326 1.00 88.06 85 ALA A C 1
ATOM 659 O O . ALA A 1 85 ? -2.426 6.621 13.858 1.00 88.06 85 ALA A O 1
ATOM 660 N N . LEU A 1 86 ? -4.146 5.269 14.398 1.00 88.38 86 LEU A N 1
ATOM 661 C CA . LEU A 1 86 ? -3.553 4.016 13.942 1.00 88.38 86 LEU A CA 1
ATOM 662 C C . LEU A 1 86 ? -3.113 4.107 12.482 1.00 88.38 86 LEU A C 1
ATOM 664 O O . LEU A 1 86 ? -1.951 3.838 12.195 1.00 88.38 86 LEU A O 1
ATOM 668 N N . LEU A 1 87 ? -3.987 4.560 11.573 1.00 90.50 87 LEU A N 1
ATOM 669 C CA . LEU A 1 87 ? -3.643 4.701 10.158 1.00 90.50 87 LEU A CA 1
ATOM 670 C C . LEU A 1 87 ? -2.449 5.631 9.965 1.00 90.50 87 LEU A C 1
ATOM 672 O O . LEU A 1 87 ? -1.514 5.281 9.254 1.00 90.50 87 LEU A O 1
ATOM 676 N N . ARG A 1 88 ? -2.456 6.820 10.578 1.00 88.88 88 ARG A N 1
ATOM 677 C CA . ARG A 1 88 ? -1.343 7.778 10.447 1.00 88.88 88 ARG A CA 1
ATOM 678 C C . ARG A 1 88 ? -0.021 7.166 10.880 1.00 88.88 88 ARG A C 1
ATOM 680 O O . ARG A 1 88 ? 1.014 7.450 10.286 1.00 88.88 88 ARG A O 1
ATOM 687 N N . ALA A 1 89 ? -0.075 6.326 11.899 1.00 87.00 89 ALA A N 1
ATOM 688 C CA . ALA A 1 89 ? 1.096 5.740 12.499 1.00 87.00 89 ALA A CA 1
ATOM 689 C C . ALA A 1 89 ? 1.559 4.462 11.763 1.00 87.00 89 ALA A C 1
ATOM 691 O O . ALA A 1 89 ? 2.753 4.165 11.742 1.00 87.00 89 ALA A O 1
ATOM 692 N N . CYS A 1 90 ? 0.649 3.744 11.090 1.00 90.81 90 CYS A N 1
ATOM 693 C CA . CYS A 1 90 ? 0.958 2.503 10.381 1.00 90.81 90 CYS A CA 1
ATOM 694 C C . CYS A 1 90 ? 1.026 2.625 8.845 1.00 90.81 90 CYS A C 1
ATOM 696 O O . CYS A 1 90 ? 1.566 1.731 8.200 1.00 90.81 90 CYS A O 1
ATOM 698 N N . CYS A 1 91 ? 0.512 3.695 8.230 1.00 89.94 91 CYS A N 1
ATOM 699 C CA . CYS A 1 91 ? 0.371 3.810 6.770 1.00 89.94 91 CYS A CA 1
ATOM 700 C C . CYS A 1 91 ? 1.714 3.671 6.037 1.00 89.94 91 CYS A C 1
ATOM 702 O O . CYS A 1 91 ? 1.849 2.858 5.120 1.00 89.94 91 CYS A O 1
ATOM 704 N N . VAL A 1 92 ? 2.732 4.410 6.484 1.00 89.56 92 VAL A N 1
ATOM 705 C CA . VAL A 1 92 ? 4.086 4.354 5.914 1.00 89.56 92 VAL A CA 1
ATOM 706 C C . VAL A 1 92 ? 4.743 2.980 6.129 1.00 89.56 92 VAL A C 1
ATOM 708 O O . VAL A 1 92 ? 5.144 2.376 5.128 1.00 89.56 92 VAL A O 1
ATOM 711 N N . PRO A 1 93 ? 4.829 2.424 7.361 1.00 91.88 93 PRO A N 1
ATOM 712 C CA . PRO A 1 93 ? 5.395 1.088 7.570 1.00 91.88 93 PRO A CA 1
ATOM 713 C C . PRO A 1 93 ? 4.695 -0.024 6.821 1.00 91.88 93 PRO A C 1
ATOM 715 O O . PRO A 1 93 ? 5.356 -0.892 6.250 1.00 91.88 93 PRO A O 1
ATOM 718 N N . LEU A 1 94 ? 3.374 0.031 6.746 1.00 94.06 94 LEU A N 1
ATOM 719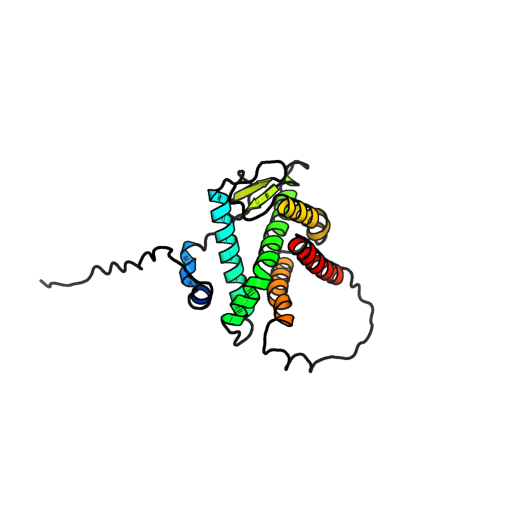 C CA . LEU A 1 94 ? 2.600 -0.966 6.036 1.00 94.06 94 LEU A CA 1
ATOM 720 C C . LEU A 1 94 ? 2.860 -0.912 4.521 1.00 94.06 94 LEU A C 1
ATOM 722 O O . LEU A 1 94 ? 3.086 -1.948 3.891 1.00 94.06 94 LEU A O 1
ATOM 726 N N . THR A 1 95 ? 2.892 0.296 3.951 1.00 94.31 95 THR A N 1
ATOM 727 C CA . THR A 1 95 ? 3.141 0.526 2.519 1.00 94.31 95 THR A CA 1
ATOM 728 C C . THR A 1 95 ? 4.544 0.095 2.111 1.00 94.31 95 THR A C 1
ATOM 730 O O . THR A 1 95 ? 4.716 -0.635 1.135 1.00 94.31 95 THR A O 1
ATOM 733 N N . LEU A 1 96 ? 5.564 0.510 2.862 1.00 94.00 96 LEU A N 1
ATOM 734 C CA . LEU A 1 96 ? 6.944 0.168 2.532 1.00 94.00 96 LEU A CA 1
ATOM 735 C C . LEU A 1 96 ? 7.231 -1.327 2.753 1.00 94.00 96 LEU A C 1
ATOM 737 O O . LEU A 1 96 ? 7.961 -1.907 1.951 1.00 94.00 96 LEU A O 1
ATOM 741 N N . LEU A 1 97 ? 6.626 -1.982 3.757 1.00 94.75 97 LEU A N 1
ATOM 742 C CA . LEU A 1 97 ? 6.715 -3.442 3.893 1.00 94.75 97 LEU A CA 1
ATOM 743 C C . LEU A 1 97 ? 6.136 -4.153 2.662 1.00 94.75 97 LEU A C 1
ATOM 745 O O . LEU A 1 97 ? 6.766 -5.080 2.153 1.00 94.75 97 LEU A O 1
ATOM 749 N N . GLU A 1 98 ? 4.964 -3.734 2.172 1.00 95.38 98 GLU A N 1
ATOM 750 C CA . GLU A 1 98 ? 4.361 -4.325 0.970 1.00 95.38 98 GLU A CA 1
ATOM 751 C C . GLU A 1 98 ? 5.264 -4.132 -0.248 1.00 95.38 98 GLU A C 1
ATOM 753 O O . GLU A 1 98 ? 5.608 -5.103 -0.920 1.00 95.38 98 GLU A O 1
ATOM 758 N N . LEU A 1 99 ? 5.716 -2.904 -0.501 1.00 95.19 99 LEU A N 1
ATOM 759 C CA . LEU A 1 99 ? 6.597 -2.608 -1.629 1.00 95.19 99 LEU A CA 1
ATOM 760 C C . LEU A 1 99 ? 7.928 -3.378 -1.542 1.00 95.19 99 LEU A C 1
ATOM 762 O O . LEU A 1 99 ? 8.400 -3.920 -2.546 1.00 95.19 99 LEU A O 1
ATOM 766 N N . GLY A 1 100 ? 8.509 -3.502 -0.346 1.00 93.25 100 GLY A N 1
ATOM 767 C CA . GLY A 1 100 ? 9.706 -4.309 -0.109 1.00 93.25 100 GLY A CA 1
ATOM 768 C C . GLY A 1 100 ? 9.468 -5.799 -0.371 1.00 93.25 100 GLY A C 1
ATOM 769 O O . GLY A 1 100 ? 10.211 -6.434 -1.120 1.00 93.25 100 GLY A O 1
ATOM 770 N N . ALA A 1 101 ? 8.377 -6.365 0.151 1.00 93.19 101 ALA A N 1
ATOM 771 C CA . ALA A 1 101 ? 8.024 -7.766 -0.082 1.00 93.19 101 ALA A CA 1
ATOM 772 C C . ALA A 1 101 ? 7.813 -8.064 -1.576 1.00 93.19 101 ALA A C 1
ATOM 774 O O . ALA A 1 101 ? 8.281 -9.083 -2.091 1.00 93.19 101 ALA A O 1
ATOM 775 N N . ARG A 1 102 ? 7.169 -7.150 -2.310 1.00 93.25 102 ARG A N 1
ATOM 776 C CA . ARG A 1 102 ? 6.984 -7.267 -3.766 1.00 93.25 102 ARG A CA 1
ATOM 777 C C . ARG A 1 102 ? 8.291 -7.127 -4.538 1.00 93.25 102 ARG A C 1
ATOM 779 O O . ARG A 1 102 ? 8.472 -7.810 -5.549 1.00 93.25 102 ARG A O 1
ATOM 786 N N . SER A 1 103 ? 9.224 -6.324 -4.036 1.00 91.56 103 SER A N 1
ATOM 787 C CA . SER A 1 103 ? 10.575 -6.208 -4.595 1.00 91.56 103 SER A CA 1
ATOM 788 C C . SER A 1 103 ? 11.351 -7.526 -4.471 1.00 91.56 103 SER A C 1
ATOM 790 O O . SER A 1 103 ? 11.969 -7.950 -5.446 1.00 91.56 103 SER A O 1
ATOM 792 N N . CYS A 1 104 ? 11.246 -8.246 -3.343 1.00 88.56 104 CYS A N 1
ATOM 793 C CA . CYS A 1 104 ? 11.821 -9.595 -3.197 1.00 88.56 104 CYS A CA 1
ATOM 794 C C . CYS A 1 104 ? 11.312 -10.564 -4.273 1.00 88.56 104 CYS A C 1
ATOM 796 O O . CYS A 1 104 ? 12.102 -11.263 -4.911 1.00 88.56 104 CYS A O 1
ATOM 798 N N . VAL A 1 105 ? 9.991 -10.602 -4.480 1.00 87.44 105 VAL A N 1
ATOM 799 C CA . VAL A 1 105 ? 9.353 -11.488 -5.468 1.00 87.44 105 VAL A CA 1
ATOM 800 C C . VAL A 1 105 ? 9.791 -11.125 -6.887 1.00 87.44 105 VAL A C 1
ATOM 802 O O . VAL A 1 105 ? 10.145 -12.005 -7.670 1.00 87.44 105 VAL A O 1
ATOM 805 N N . THR A 1 106 ? 9.827 -9.831 -7.203 1.00 85.88 106 THR A N 1
ATOM 806 C CA . THR A 1 106 ? 10.262 -9.325 -8.513 1.00 85.88 106 THR A CA 1
ATOM 807 C C . THR A 1 106 ? 11.721 -9.687 -8.791 1.00 85.88 106 THR A C 1
ATOM 809 O O . THR A 1 106 ? 12.039 -10.206 -9.862 1.00 85.88 106 THR A O 1
ATOM 812 N N . ALA A 1 107 ? 12.604 -9.506 -7.806 1.00 82.31 107 ALA A N 1
ATOM 813 C CA . ALA A 1 107 ? 14.011 -9.875 -7.920 1.00 82.31 107 ALA A CA 1
ATOM 814 C C . ALA A 1 107 ? 14.206 -11.389 -8.128 1.00 82.31 107 ALA A C 1
ATOM 816 O O . ALA A 1 107 ? 15.099 -11.788 -8.871 1.00 82.31 107 ALA A O 1
ATOM 817 N N . ALA A 1 108 ? 13.366 -12.234 -7.518 1.00 80.06 108 ALA A N 1
ATOM 818 C CA . ALA A 1 108 ? 13.419 -13.688 -7.688 1.00 80.06 108 ALA A CA 1
ATOM 819 C C . ALA A 1 108 ? 12.944 -14.166 -9.075 1.00 80.06 108 ALA A C 1
ATOM 821 O O . ALA A 1 108 ? 13.385 -15.211 -9.548 1.00 80.06 108 ALA A O 1
ATOM 822 N N . GLN A 1 109 ? 12.057 -13.416 -9.737 1.00 76.75 109 GLN A N 1
ATOM 823 C CA . GLN A 1 109 ? 11.530 -13.757 -11.066 1.00 76.75 109 GLN A CA 1
ATOM 824 C C . GLN A 1 109 ? 12.448 -13.319 -12.219 1.00 76.75 109 GLN A C 1
ATOM 826 O O . GLN A 1 109 ? 12.318 -13.822 -13.339 1.00 76.75 109 GLN A O 1
ATOM 831 N N . SER A 1 110 ? 13.391 -12.408 -11.970 1.00 69.06 110 SER A N 1
ATOM 832 C CA . SER A 1 110 ? 14.344 -11.969 -12.988 1.00 69.06 110 SER A CA 1
ATOM 833 C C . SER A 1 110 ? 15.429 -13.013 -13.233 1.00 69.06 110 SER A C 1
ATOM 835 O O . SER A 1 110 ? 16.267 -13.282 -12.376 1.00 69.06 110 SER A O 1
ATOM 837 N N . LYS A 1 111 ? 15.470 -13.558 -14.453 1.00 58.81 111 LYS A N 1
ATOM 838 C CA . LYS A 1 111 ? 16.520 -14.490 -14.901 1.00 58.81 111 LYS A CA 1
ATOM 839 C C . LYS A 1 111 ? 17.885 -13.814 -15.132 1.00 58.81 111 LYS A C 1
ATOM 841 O O . LYS A 1 111 ? 18.860 -14.521 -15.360 1.00 58.81 111 LYS A O 1
ATOM 846 N N . SER A 1 112 ? 17.972 -12.477 -15.086 1.00 51.75 112 SER A N 1
ATOM 847 C CA . SER A 1 112 ? 19.228 -11.718 -15.198 1.00 51.75 112 SER A CA 1
ATOM 848 C C . SER A 1 112 ? 19.488 -10.889 -13.932 1.00 51.75 112 SER A C 1
ATOM 850 O O . SER A 1 112 ? 18.635 -10.152 -13.432 1.00 51.75 112 SER A O 1
ATOM 852 N N . SER A 1 113 ? 20.677 -11.063 -13.365 1.00 48.44 113 SER A N 1
ATOM 853 C CA . SER A 1 113 ? 20.978 -10.830 -11.950 1.00 48.44 113 SER A CA 1
ATOM 854 C C . SER A 1 113 ? 21.485 -9.427 -11.599 1.00 48.44 113 SER A C 1
ATOM 856 O O . SER A 1 113 ? 22.187 -9.287 -10.604 1.00 48.44 113 SER A O 1
ATOM 858 N N . CYS A 1 114 ? 21.171 -8.384 -12.376 1.00 46.12 114 CYS A N 1
ATOM 859 C CA . CYS A 1 114 ? 21.668 -7.033 -12.060 1.00 46.12 114 CYS A CA 1
ATOM 860 C C . CYS A 1 114 ? 20.627 -5.915 -12.205 1.00 46.12 114 CYS A C 1
ATOM 862 O O . CYS A 1 114 ? 20.579 -5.029 -11.362 1.00 46.12 114 CYS A O 1
ATOM 864 N N . ALA A 1 115 ? 19.745 -5.957 -13.211 1.00 48.22 115 ALA A N 1
ATOM 865 C CA . ALA A 1 115 ? 18.770 -4.879 -13.428 1.00 48.22 115 ALA A CA 1
ATOM 866 C C . ALA A 1 115 ? 17.551 -4.950 -12.484 1.00 48.22 115 ALA A C 1
ATOM 868 O O . ALA A 1 115 ? 17.042 -3.919 -12.057 1.00 48.22 115 ALA A O 1
ATOM 869 N N . ALA A 1 116 ? 17.109 -6.154 -12.104 1.00 53.56 116 ALA A N 1
ATOM 870 C CA . ALA A 1 116 ? 15.942 -6.339 -11.234 1.00 53.56 116 ALA A CA 1
ATOM 871 C C . ALA A 1 116 ? 16.209 -6.081 -9.739 1.00 53.56 116 ALA A C 1
ATOM 873 O O . ALA A 1 116 ? 15.277 -6.085 -8.943 1.00 53.56 116 ALA A O 1
ATOM 874 N N . LEU A 1 117 ? 17.468 -5.852 -9.352 1.00 59.03 117 LEU A N 1
ATOM 875 C CA . LEU A 1 117 ? 17.847 -5.479 -7.983 1.00 59.03 117 LEU A CA 1
ATOM 876 C C . LEU A 1 117 ? 17.627 -3.987 -7.684 1.00 59.03 117 LEU A C 1
ATOM 878 O O . LEU A 1 117 ? 17.657 -3.592 -6.523 1.00 59.03 117 LEU A O 1
ATOM 882 N N . HIS A 1 118 ? 17.385 -3.168 -8.713 1.00 77.44 118 HIS A N 1
ATOM 883 C CA . HIS A 1 118 ? 17.265 -1.709 -8.599 1.00 77.44 118 HIS A CA 1
ATOM 884 C C . HIS A 1 118 ? 15.887 -1.169 -9.005 1.00 77.44 118 HIS A C 1
ATOM 886 O O . HIS A 1 118 ? 15.733 0.038 -9.208 1.00 77.44 118 HIS A O 1
ATOM 892 N N . VAL A 1 119 ? 14.891 -2.052 -9.139 1.00 89.06 119 VAL A N 1
ATOM 893 C CA . VAL A 1 119 ? 13.515 -1.680 -9.485 1.00 89.06 119 VAL A CA 1
ATOM 894 C C . VAL A 1 119 ? 12.600 -1.826 -8.276 1.00 89.06 119 VAL A C 1
ATOM 896 O O . VAL A 1 119 ? 12.616 -2.849 -7.596 1.00 89.06 119 VAL A O 1
ATOM 899 N N . LEU A 1 120 ? 11.774 -0.812 -8.039 1.00 93.88 120 LEU A N 1
ATOM 900 C CA . LEU A 1 120 ? 10.699 -0.844 -7.057 1.00 93.88 120 LEU A CA 1
ATOM 901 C C . LEU A 1 120 ? 9.367 -1.038 -7.799 1.00 93.88 120 LEU A C 1
ATOM 903 O O . LEU A 1 120 ? 8.933 -0.106 -8.479 1.00 93.88 120 LEU A O 1
ATOM 907 N N . PRO A 1 121 ? 8.729 -2.219 -7.725 1.00 95.06 121 PRO A N 1
ATOM 908 C CA . PRO A 1 121 ? 7.449 -2.460 -8.377 1.00 95.06 121 PRO A CA 1
ATOM 909 C C . PRO A 1 121 ? 6.321 -1.692 -7.676 1.00 95.06 121 PRO A C 1
ATOM 911 O O . PRO A 1 121 ? 6.259 -1.635 -6.448 1.00 95.06 121 PRO A O 1
ATOM 914 N N . LEU A 1 122 ? 5.402 -1.147 -8.468 1.00 95.94 122 LEU A N 1
ATOM 915 C CA . LEU A 1 122 ? 4.223 -0.401 -8.030 1.00 95.94 122 LEU A CA 1
ATOM 916 C C . LEU A 1 122 ? 2.929 -1.209 -8.278 1.00 95.94 122 LEU A C 1
ATOM 918 O O . LEU A 1 122 ? 2.930 -2.113 -9.117 1.00 95.94 122 LEU A O 1
ATOM 922 N N . PRO A 1 123 ? 1.811 -0.916 -7.581 1.00 96.00 123 PRO A N 1
ATOM 923 C CA . PRO A 1 123 ? 0.570 -1.713 -7.609 1.00 96.00 123 PRO A CA 1
ATOM 924 C C . PRO A 1 123 ? -0.261 -1.624 -8.906 1.00 96.00 123 PRO A C 1
ATOM 926 O O . PRO A 1 123 ? -1.424 -2.037 -8.923 1.00 96.00 123 PRO A O 1
ATOM 929 N N . ASN A 1 124 ? 0.290 -1.071 -9.984 1.00 95.06 124 ASN A N 1
ATOM 930 C CA . ASN A 1 124 ? -0.367 -0.898 -11.284 1.00 95.06 124 ASN A CA 1
ATOM 931 C C . ASN A 1 124 ? 0.490 -1.420 -12.453 1.00 95.06 124 ASN A C 1
ATOM 933 O O . ASN A 1 124 ? 0.414 -0.922 -13.571 1.00 95.06 124 ASN A O 1
ATOM 937 N N . ASN A 1 125 ? 1.302 -2.448 -12.197 1.00 94.50 125 ASN A N 1
ATOM 938 C CA . ASN A 1 125 ? 2.237 -3.052 -13.151 1.00 94.50 125 ASN A CA 1
ATOM 939 C C . ASN A 1 125 ? 3.341 -2.118 -13.685 1.00 94.50 125 ASN A C 1
ATOM 941 O O . ASN A 1 125 ? 3.953 -2.391 -14.725 1.00 94.50 125 ASN A O 1
ATOM 945 N N . THR A 1 126 ? 3.618 -1.030 -12.971 1.00 94.75 126 THR A N 1
ATOM 946 C CA . THR A 1 126 ? 4.742 -0.142 -13.272 1.00 94.75 126 THR A CA 1
ATOM 947 C C . THR A 1 126 ? 5.881 -0.315 -12.269 1.00 94.75 126 THR A C 1
ATOM 949 O O . THR A 1 126 ? 5.771 -1.073 -11.302 1.00 94.75 126 THR A O 1
ATOM 952 N N . TYR A 1 127 ? 7.013 0.346 -12.507 1.00 94.88 127 TYR A N 1
ATOM 953 C CA . TYR A 1 127 ? 8.145 0.342 -11.586 1.00 94.88 127 TYR A CA 1
ATOM 954 C C . TYR A 1 127 ? 8.875 1.686 -11.539 1.00 94.88 127 TYR A C 1
ATOM 956 O O . TYR A 1 127 ? 8.908 2.440 -12.512 1.00 94.88 127 TYR A O 1
ATOM 964 N N . LEU A 1 128 ? 9.542 1.943 -10.417 1.00 93.81 128 LEU A N 1
ATOM 965 C CA . LEU A 1 128 ? 10.506 3.031 -10.254 1.00 93.81 128 LEU A CA 1
ATOM 966 C C . LEU A 1 128 ? 11.932 2.482 -10.270 1.00 93.81 128 LEU A C 1
ATOM 968 O O . LEU A 1 128 ? 12.164 1.335 -9.889 1.00 93.81 128 LEU A O 1
ATOM 972 N N . ARG A 1 129 ? 12.894 3.304 -10.694 1.00 89.12 129 ARG A N 1
ATOM 973 C CA . ARG A 1 129 ? 14.323 2.970 -10.679 1.00 89.12 129 ARG A CA 1
ATOM 974 C C . ARG A 1 129 ? 15.113 3.993 -9.883 1.00 89.12 129 ARG A C 1
ATOM 976 O O . ARG A 1 129 ? 14.803 5.178 -9.919 1.00 89.12 129 ARG A O 1
ATOM 983 N N . THR A 1 130 ? 16.169 3.542 -9.212 1.00 82.19 130 THR A N 1
ATOM 984 C CA . THR A 1 130 ? 17.066 4.428 -8.451 1.00 82.19 130 THR A CA 1
ATOM 985 C C . THR A 1 130 ? 18.088 5.174 -9.310 1.00 82.19 130 THR A C 1
ATOM 987 O O . THR A 1 130 ? 18.693 6.125 -8.823 1.00 82.19 130 THR A O 1
ATOM 990 N N . ASP A 1 131 ? 18.333 4.713 -10.539 1.00 82.81 131 ASP A N 1
ATOM 991 C CA . ASP A 1 131 ? 19.320 5.259 -11.484 1.00 82.81 131 ASP A CA 1
ATOM 992 C C . ASP A 1 131 ? 18.705 6.179 -12.553 1.00 82.81 131 ASP A C 1
ATOM 994 O O . ASP A 1 131 ? 19.433 6.766 -13.349 1.00 82.81 131 ASP A O 1
ATOM 998 N N . ALA A 1 132 ? 17.379 6.326 -12.563 1.00 84.50 132 ALA A N 1
ATOM 999 C CA . ALA A 1 132 ? 16.652 7.186 -13.486 1.00 84.50 132 ALA A CA 1
ATOM 1000 C C . ALA A 1 132 ? 16.052 8.397 -12.762 1.00 84.50 132 ALA A C 1
ATOM 1002 O O . ALA A 1 132 ? 15.865 8.393 -11.544 1.00 84.50 132 ALA A O 1
ATOM 1003 N N . GLN A 1 133 ? 15.712 9.431 -13.531 1.00 88.75 133 GLN A N 1
ATOM 1004 C CA . GLN A 1 133 ? 14.926 10.544 -13.016 1.00 88.75 133 GLN A CA 1
ATOM 1005 C C . GLN A 1 133 ? 13.539 10.039 -12.592 1.00 88.75 133 GLN A C 1
ATOM 1007 O O . GLN A 1 133 ? 12.866 9.339 -13.351 1.00 88.75 133 GLN A O 1
ATOM 1012 N N . LEU A 1 134 ? 13.132 10.385 -11.369 1.00 91.75 134 LEU A N 1
ATOM 1013 C CA . LEU A 1 134 ? 11.805 10.065 -10.852 1.00 91.75 134 LEU A CA 1
ATOM 1014 C C . LEU A 1 134 ? 10.755 11.034 -11.416 1.00 91.75 134 LEU A C 1
ATOM 1016 O O . LEU A 1 134 ? 11.088 12.201 -11.655 1.00 91.75 134 LEU A O 1
ATOM 1020 N N . PRO A 1 135 ? 9.494 10.588 -11.570 1.00 93.31 135 PRO A N 1
ATOM 1021 C CA . PRO A 1 135 ? 8.377 11.483 -11.862 1.00 93.31 135 PRO A CA 1
ATOM 1022 C C . PRO A 1 135 ? 8.282 12.610 -10.831 1.00 9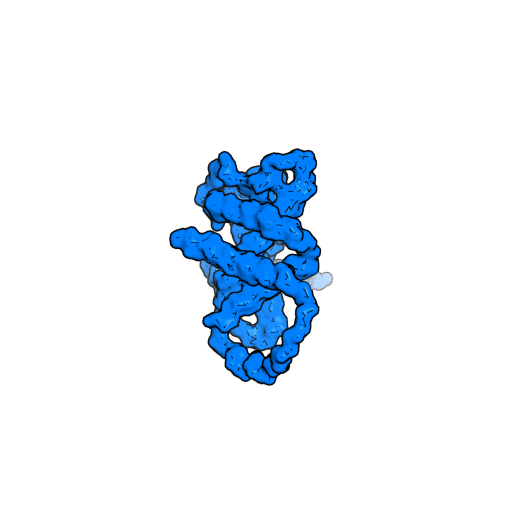3.31 135 PRO A C 1
ATOM 1024 O O . PRO A 1 135 ? 8.556 12.401 -9.646 1.00 93.31 135 PRO A O 1
ATOM 1027 N N . GLN A 1 136 ? 7.879 13.807 -11.260 1.00 90.88 136 GLN A N 1
ATOM 1028 C CA . GLN A 1 136 ? 7.895 14.993 -10.387 1.00 90.88 136 GLN A CA 1
ATOM 1029 C C . GLN A 1 136 ? 6.972 14.869 -9.166 1.00 90.88 136 GLN A C 1
ATOM 1031 O O . GLN A 1 136 ? 7.268 15.414 -8.108 1.00 90.88 136 GLN A O 1
ATOM 1036 N N . ASN A 1 137 ? 5.868 14.138 -9.307 1.00 87.56 137 ASN A N 1
ATOM 1037 C CA . ASN A 1 137 ? 4.885 13.872 -8.257 1.00 87.56 137 ASN A CA 1
ATOM 1038 C C . ASN A 1 137 ? 5.106 12.517 -7.561 1.00 87.56 137 ASN A C 1
ATOM 1040 O O . ASN A 1 137 ? 4.172 11.949 -6.999 1.00 87.56 137 ASN A O 1
ATOM 1044 N N . CYS A 1 138 ? 6.310 11.951 -7.644 1.00 89.50 138 CYS A N 1
ATOM 1045 C CA . CYS A 1 138 ? 6.604 10.691 -6.982 1.00 89.50 138 CYS A CA 1
ATOM 1046 C C . CYS A 1 138 ? 6.460 10.841 -5.458 1.00 89.50 138 CYS A C 1
ATOM 1048 O O . CYS A 1 138 ? 7.133 11.660 -4.834 1.00 89.50 138 CYS A O 1
ATOM 1050 N N . PHE A 1 139 ? 5.616 10.003 -4.854 1.00 88.75 139 PHE A N 1
ATOM 1051 C CA . PHE A 1 139 ? 5.355 9.972 -3.408 1.00 88.75 139 PHE A CA 1
ATOM 1052 C C . PHE A 1 139 ? 6.525 9.391 -2.585 1.00 88.75 139 PHE A C 1
ATOM 1054 O O . PHE A 1 139 ? 6.474 9.350 -1.358 1.00 88.75 139 PHE A O 1
ATOM 1061 N N . LEU A 1 140 ? 7.592 8.937 -3.252 1.00 88.94 140 LEU A N 1
ATOM 1062 C CA . LEU A 1 140 ? 8.835 8.462 -2.645 1.00 88.94 140 LEU A CA 1
ATOM 1063 C C . LEU A 1 140 ? 10.032 9.242 -3.183 1.00 88.94 140 LEU A C 1
ATOM 1065 O O . LEU A 1 140 ? 10.117 9.547 -4.371 1.00 88.94 140 LEU A O 1
ATOM 1069 N N . THR A 1 141 ? 11.017 9.483 -2.322 1.00 88.81 141 THR A N 1
ATOM 1070 C CA . THR A 1 141 ? 12.297 10.063 -2.746 1.00 88.81 141 THR A CA 1
ATOM 1071 C C . THR A 1 141 ? 13.241 8.984 -3.280 1.00 88.81 141 THR A C 1
ATOM 1073 O O . THR A 1 141 ? 13.145 7.814 -2.903 1.00 88.81 141 THR A O 1
ATOM 1076 N N . ALA A 1 142 ? 14.227 9.368 -4.097 1.00 88.31 142 ALA A N 1
ATOM 1077 C CA . ALA A 1 142 ? 15.253 8.439 -4.583 1.00 88.31 142 ALA A CA 1
ATOM 1078 C C . ALA A 1 142 ? 16.024 7.752 -3.439 1.00 88.31 142 ALA A C 1
ATOM 1080 O O . ALA A 1 142 ? 16.369 6.573 -3.544 1.00 88.31 142 ALA A O 1
ATOM 1081 N N . ASN A 1 143 ? 16.247 8.467 -2.331 1.00 88.19 143 ASN A N 1
ATOM 1082 C CA . ASN A 1 143 ? 16.888 7.921 -1.136 1.00 88.19 143 ASN A CA 1
ATOM 1083 C C . ASN A 1 143 ? 15.994 6.886 -0.444 1.00 88.19 143 ASN A C 1
ATOM 1085 O O . ASN A 1 143 ? 16.483 5.817 -0.088 1.00 88.19 143 ASN A O 1
ATOM 1089 N N . SER A 1 144 ? 14.691 7.156 -0.317 1.00 88.69 144 SER A N 1
ATOM 1090 C CA . SER A 1 144 ? 13.720 6.212 0.253 1.00 88.69 144 SER A CA 1
ATOM 1091 C C . SER A 1 144 ? 13.634 4.929 -0.575 1.00 88.69 144 SER A C 1
ATOM 1093 O O . SER A 1 144 ? 13.655 3.838 -0.015 1.00 88.69 144 SER A O 1
ATOM 1095 N N . ILE A 1 145 ? 13.605 5.045 -1.908 1.00 90.94 145 ILE A N 1
ATOM 1096 C CA . ILE A 1 145 ? 13.580 3.886 -2.814 1.00 90.94 145 ILE A CA 1
ATOM 1097 C C . ILE A 1 145 ? 14.860 3.062 -2.652 1.00 90.94 145 ILE A C 1
ATOM 1099 O O . ILE A 1 145 ? 14.796 1.846 -2.483 1.00 90.94 145 ILE A O 1
ATOM 1103 N N . ARG A 1 146 ? 16.030 3.713 -2.658 1.00 90.06 146 ARG A N 1
ATOM 1104 C CA . ARG A 1 146 ? 17.318 3.032 -2.477 1.00 90.06 146 ARG A CA 1
ATOM 1105 C C . ARG A 1 146 ? 17.403 2.332 -1.125 1.00 90.06 146 ARG A C 1
ATOM 1107 O O . ARG A 1 146 ? 17.711 1.145 -1.086 1.00 90.06 146 ARG A O 1
ATOM 1114 N N . GLY A 1 147 ? 17.079 3.039 -0.043 1.00 89.56 147 GLY A N 1
ATOM 1115 C CA . GLY A 1 147 ? 17.075 2.484 1.309 1.00 89.56 147 GLY A CA 1
ATOM 1116 C C . GLY A 1 147 ? 16.122 1.297 1.440 1.00 89.56 147 GLY A C 1
ATOM 1117 O O . GLY A 1 147 ? 16.495 0.274 2.010 1.00 89.56 147 GLY A O 1
ATOM 1118 N N . LEU A 1 148 ? 14.932 1.382 0.838 1.00 91.38 148 LEU A N 1
ATOM 1119 C CA . LEU A 1 148 ? 13.969 0.284 0.824 1.00 91.38 148 LEU A CA 1
ATOM 1120 C C . LEU A 1 148 ? 14.500 -0.945 0.075 1.00 91.38 148 LEU A C 1
ATOM 1122 O O . LEU A 1 148 ? 14.384 -2.063 0.579 1.00 91.38 148 LEU A O 1
ATOM 1126 N N . LEU A 1 149 ? 15.089 -0.767 -1.109 1.00 90.69 149 LEU A N 1
ATOM 1127 C CA . LEU A 1 149 ? 15.643 -1.873 -1.898 1.00 90.69 149 LEU A CA 1
ATOM 1128 C C . LEU A 1 149 ? 16.858 -2.516 -1.211 1.00 90.69 149 LEU A C 1
ATOM 1130 O O . LEU A 1 149 ? 16.990 -3.745 -1.203 1.00 90.69 149 LEU A O 1
ATOM 1134 N N . GLU A 1 150 ? 17.713 -1.712 -0.576 1.00 89.75 150 GLU A N 1
ATOM 1135 C CA . GLU A 1 150 ? 18.829 -2.202 0.235 1.00 89.75 150 GLU A CA 1
ATOM 1136 C C . GLU A 1 150 ? 18.339 -2.987 1.455 1.00 89.75 150 GLU A C 1
ATOM 1138 O O . GLU A 1 150 ? 18.789 -4.115 1.671 1.00 89.75 150 GLU A O 1
ATOM 1143 N N . TRP A 1 151 ? 17.384 -2.441 2.214 1.00 89.19 151 TRP A N 1
ATOM 1144 C CA . TRP A 1 151 ? 16.775 -3.119 3.360 1.00 89.19 151 TRP A CA 1
ATOM 1145 C C . TRP A 1 151 ? 16.118 -4.438 2.946 1.00 89.19 151 TRP A C 1
ATOM 1147 O O . TRP A 1 151 ? 16.330 -5.474 3.578 1.00 89.19 151 TRP A O 1
ATOM 1157 N N . THR A 1 152 ? 15.386 -4.423 1.834 1.00 87.94 152 THR A N 1
ATOM 1158 C CA . THR A 1 152 ? 14.733 -5.607 1.273 1.00 87.94 152 THR A CA 1
ATOM 1159 C C . THR A 1 152 ? 15.755 -6.694 0.949 1.00 87.94 152 THR A C 1
ATOM 1161 O O . THR A 1 152 ? 15.594 -7.851 1.339 1.00 87.94 152 THR A O 1
ATOM 1164 N N . THR A 1 153 ? 16.837 -6.320 0.264 1.00 85.62 153 THR A N 1
ATOM 1165 C CA . THR A 1 153 ? 17.883 -7.256 -0.163 1.00 85.62 153 THR A CA 1
ATOM 1166 C C . THR A 1 153 ? 18.658 -7.825 1.023 1.00 85.62 153 THR A C 1
ATOM 1168 O O . THR A 1 153 ? 18.975 -9.015 1.031 1.00 85.62 153 THR A O 1
ATOM 1171 N N . ARG A 1 154 ? 18.966 -6.989 2.023 1.00 86.31 154 ARG A N 1
ATOM 1172 C CA . ARG A 1 154 ? 19.785 -7.373 3.180 1.00 86.31 154 ARG A CA 1
ATOM 1173 C C . ARG A 1 154 ? 19.009 -8.119 4.252 1.00 86.31 154 ARG A C 1
ATOM 1175 O O . ARG A 1 154 ? 19.576 -9.014 4.857 1.00 86.31 154 ARG A O 1
ATOM 1182 N N . HIS A 1 155 ? 17.753 -7.761 4.494 1.00 86.19 155 HIS A N 1
ATOM 1183 C CA . HIS A 1 155 ? 16.991 -8.278 5.630 1.00 86.19 155 HIS A CA 1
ATOM 1184 C C . HIS A 1 155 ? 15.794 -9.097 5.165 1.00 86.19 155 HIS A C 1
ATOM 1186 O O . HIS A 1 155 ? 15.737 -10.300 5.408 1.00 86.19 155 HIS A O 1
ATOM 1192 N N . LEU A 1 156 ? 14.862 -8.480 4.434 1.00 86.12 156 LEU A N 1
ATOM 1193 C CA . LEU A 1 156 ? 13.576 -9.115 4.139 1.00 86.12 156 LEU A CA 1
ATOM 1194 C C . LEU A 1 156 ? 13.718 -10.394 3.301 1.00 86.12 156 LEU A C 1
ATOM 1196 O O . LEU A 1 156 ? 13.058 -11.393 3.578 1.00 86.12 156 LEU A O 1
ATOM 1200 N N . LYS A 1 157 ? 14.614 -10.395 2.306 1.00 86.06 157 LYS A N 1
ATOM 1201 C CA . LYS A 1 157 ? 14.888 -11.569 1.464 1.00 86.06 157 LYS A CA 1
ATOM 1202 C C . LYS A 1 157 ? 15.415 -12.759 2.272 1.00 86.06 157 LYS A C 1
ATOM 1204 O O . LYS A 1 157 ? 15.107 -13.899 1.937 1.00 86.06 157 LYS A O 1
ATOM 1209 N N . GLN A 1 158 ? 16.204 -12.503 3.316 1.00 85.94 158 GLN A N 1
ATOM 1210 C CA . GLN A 1 158 ? 16.813 -13.554 4.136 1.00 85.94 158 GLN A CA 1
ATOM 1211 C C . GLN A 1 158 ? 15.785 -14.273 5.012 1.00 85.94 158 GLN A C 1
ATOM 1213 O O . GLN A 1 158 ? 15.951 -15.457 5.282 1.00 85.94 158 GLN A O 1
ATOM 1218 N N . LEU A 1 159 ? 14.711 -13.578 5.397 1.00 85.75 159 LEU A N 1
ATOM 1219 C CA . LEU A 1 159 ? 13.650 -14.130 6.238 1.00 85.75 159 LEU A CA 1
ATOM 1220 C C . LEU A 1 159 ? 12.779 -15.170 5.518 1.00 85.75 159 LEU A C 1
ATOM 1222 O O . LEU A 1 159 ? 12.084 -15.921 6.187 1.00 85.75 159 LEU A O 1
ATOM 1226 N N . GLN A 1 160 ? 12.796 -15.209 4.177 1.00 87.00 160 GLN A N 1
ATOM 1227 C CA . GLN A 1 160 ? 11.998 -16.140 3.360 1.00 87.00 160 GLN A CA 1
ATOM 1228 C C . GLN A 1 160 ? 10.521 -16.231 3.791 1.00 87.00 160 GLN A C 1
ATOM 1230 O O . GLN A 1 160 ? 9.932 -17.310 3.807 1.00 87.00 160 GLN A O 1
ATOM 1235 N N . LEU A 1 161 ? 9.928 -15.082 4.134 1.00 88.38 161 LEU A N 1
ATOM 1236 C CA . LEU A 1 161 ? 8.581 -15.019 4.697 1.00 88.38 161 LEU A CA 1
ATOM 1237 C C . LEU A 1 161 ? 7.556 -15.677 3.774 1.00 88.38 161 LEU A C 1
ATOM 1239 O O . LEU A 1 161 ? 7.423 -15.333 2.594 1.00 88.38 161 LEU A O 1
ATOM 1243 N N . THR A 1 162 ? 6.768 -16.574 4.347 1.00 92.12 162 THR A N 1
ATOM 1244 C CA . THR A 1 162 ? 5.580 -17.115 3.699 1.00 92.12 162 THR A CA 1
ATOM 1245 C C . THR A 1 162 ? 4.496 -16.034 3.577 1.00 92.12 162 THR A C 1
ATOM 1247 O O . THR A 1 162 ? 4.479 -15.060 4.337 1.00 92.12 162 THR A O 1
ATOM 1250 N N . PRO A 1 163 ? 3.509 -16.200 2.674 1.00 92.19 163 PRO A N 1
ATOM 1251 C CA . PRO A 1 163 ? 2.389 -15.262 2.575 1.00 92.19 163 PRO A CA 1
ATOM 1252 C C . PRO A 1 163 ? 1.626 -15.076 3.896 1.00 92.19 163 PRO A C 1
ATOM 1254 O O . PRO A 1 163 ? 1.144 -13.981 4.175 1.00 92.19 163 PRO A O 1
ATOM 1257 N N . LYS A 1 164 ? 1.540 -16.131 4.721 1.00 94.12 164 LYS A N 1
ATOM 1258 C CA . LYS A 1 164 ? 0.880 -16.085 6.033 1.00 94.12 164 LYS A CA 1
ATOM 1259 C C . LYS A 1 164 ? 1.661 -15.224 7.024 1.00 94.12 164 LYS A C 1
ATOM 1261 O O . LYS A 1 164 ? 1.072 -14.372 7.677 1.00 94.12 164 LYS A O 1
ATOM 1266 N N . GLU A 1 165 ? 2.976 -15.401 7.106 1.00 93.25 165 GLU A N 1
ATOM 1267 C CA . GLU A 1 165 ? 3.826 -14.597 7.995 1.00 93.25 165 GLU A CA 1
ATOM 1268 C C . GLU A 1 165 ? 3.847 -13.127 7.580 1.00 93.25 165 GLU A C 1
ATOM 1270 O O . GLU A 1 165 ? 3.814 -12.249 8.437 1.00 93.25 165 GLU A O 1
ATOM 1275 N N . LEU A 1 166 ? 3.815 -12.841 6.275 1.00 93.06 166 LEU A N 1
ATOM 1276 C CA . LEU A 1 166 ? 3.713 -11.469 5.782 1.00 93.06 166 LEU A CA 1
ATOM 1277 C C . LEU A 1 166 ? 2.390 -10.805 6.200 1.00 93.06 166 LEU A C 1
ATOM 1279 O O . LEU A 1 166 ? 2.386 -9.640 6.587 1.00 93.06 166 LEU A O 1
ATOM 1283 N N . VAL A 1 167 ? 1.271 -11.535 6.141 1.00 94.25 167 VAL A N 1
ATOM 1284 C CA . VAL A 1 167 ? -0.038 -11.071 6.639 1.00 94.25 167 VAL A CA 1
ATOM 1285 C C . VAL A 1 167 ? 0.017 -10.779 8.140 1.00 94.25 167 VAL A C 1
ATOM 1287 O O . VAL A 1 167 ? -0.439 -9.721 8.569 1.00 94.25 167 VAL A O 1
ATOM 1290 N N . LEU A 1 168 ? 0.628 -11.667 8.929 1.00 92.44 168 LEU A N 1
ATOM 1291 C CA . LEU A 1 168 ? 0.798 -11.459 10.369 1.00 92.44 168 LEU A CA 1
ATOM 1292 C C . LEU A 1 168 ? 1.679 -10.241 10.670 1.00 92.44 168 LEU A C 1
ATOM 1294 O O . LEU A 1 168 ? 1.343 -9.446 11.541 1.00 92.44 168 LEU A O 1
ATOM 1298 N N . LEU A 1 169 ? 2.767 -10.044 9.922 1.00 92.88 169 LEU A N 1
ATOM 1299 C CA . LEU A 1 169 ? 3.653 -8.895 10.099 1.00 92.88 169 LEU A CA 1
ATOM 1300 C C . LEU A 1 169 ? 2.945 -7.567 9.792 1.00 92.88 169 LEU A C 1
ATOM 1302 O O . LEU A 1 169 ? 3.137 -6.589 10.510 1.00 92.88 169 LEU A O 1
ATOM 1306 N N . LYS A 1 170 ? 2.081 -7.537 8.772 1.00 93.44 170 LYS A N 1
ATOM 1307 C CA . LYS A 1 170 ? 1.223 -6.379 8.474 1.00 93.44 170 LYS A CA 1
ATOM 1308 C C . LYS A 1 170 ? 0.266 -6.070 9.623 1.00 93.44 170 LYS A C 1
ATOM 1310 O O . LYS A 1 170 ? 0.183 -4.919 10.042 1.00 93.44 170 LYS A O 1
ATOM 1315 N N . ALA A 1 171 ? -0.402 -7.086 10.170 1.00 91.69 171 ALA A N 1
ATOM 1316 C CA . ALA A 1 171 ? -1.275 -6.914 11.329 1.00 91.69 171 ALA A CA 1
ATOM 1317 C C . ALA A 1 171 ? -0.496 -6.400 12.554 1.00 91.69 171 ALA A C 1
ATOM 1319 O O . ALA A 1 171 ? -0.930 -5.455 13.209 1.00 91.69 171 ALA A O 1
ATOM 1320 N N . LEU A 1 172 ? 0.699 -6.946 12.810 1.00 90.12 172 LEU A N 1
ATOM 1321 C CA . LEU A 1 172 ? 1.587 -6.476 13.876 1.00 90.12 172 LEU A CA 1
ATOM 1322 C C . LEU A 1 172 ? 1.991 -5.012 13.695 1.00 90.12 172 LEU A C 1
ATOM 1324 O O . LEU A 1 172 ? 2.040 -4.286 14.682 1.00 90.12 172 LEU A O 1
ATOM 1328 N N . ILE A 1 173 ? 2.261 -4.561 12.467 1.00 89.88 173 ILE A N 1
ATOM 1329 C CA . ILE A 1 173 ? 2.541 -3.146 12.184 1.00 89.88 173 ILE A CA 1
ATOM 1330 C C . ILE A 1 173 ? 1.353 -2.265 12.572 1.00 89.88 173 ILE A C 1
ATOM 1332 O O . ILE A 1 173 ? 1.562 -1.221 13.177 1.00 89.88 173 ILE A O 1
ATOM 1336 N N . VAL A 1 174 ? 0.118 -2.668 12.268 1.00 87.50 174 VAL A N 1
ATOM 1337 C CA . VAL A 1 174 ? -1.061 -1.873 12.640 1.00 87.50 174 VAL A CA 1
ATOM 1338 C C . VAL A 1 174 ? -1.225 -1.819 14.165 1.00 87.50 174 VAL A C 1
ATOM 1340 O O . VAL A 1 174 ? -1.370 -0.736 14.724 1.00 87.50 174 VAL A O 1
ATOM 1343 N N . VAL A 1 175 ? -1.128 -2.958 14.859 1.00 81.62 175 VAL A N 1
ATOM 1344 C CA . VAL A 1 175 ? -1.389 -3.040 16.311 1.00 81.62 175 VAL A CA 1
ATOM 1345 C C . VAL A 1 175 ? -0.250 -2.457 17.160 1.00 81.62 175 VAL A C 1
ATOM 1347 O O . VAL A 1 175 ? -0.498 -1.825 18.188 1.00 81.62 175 VAL A O 1
ATOM 1350 N N . ASN A 1 176 ? 1.015 -2.630 16.759 1.00 74.00 176 ASN A N 1
ATOM 1351 C CA . ASN A 1 176 ? 2.155 -2.213 17.586 1.00 74.00 176 ASN A CA 1
ATOM 1352 C C . ASN A 1 176 ? 2.277 -0.699 17.737 1.00 74.00 176 ASN A C 1
ATOM 1354 O O . ASN A 1 176 ? 2.811 -0.236 18.746 1.00 74.00 176 ASN A O 1
ATOM 1358 N N . VAL A 1 177 ? 1.777 0.080 16.778 1.00 63.44 177 VAL A N 1
ATOM 1359 C CA . VAL A 1 177 ? 1.900 1.538 16.845 1.00 63.44 177 VAL A CA 1
ATOM 1360 C C . VAL A 1 177 ? 0.859 2.159 17.795 1.00 63.44 177 VAL A C 1
ATOM 1362 O O . VAL A 1 177 ? 1.071 3.245 18.333 1.00 63.44 177 VAL A O 1
ATOM 1365 N N . GLY A 1 178 ? -0.211 1.425 18.126 1.00 52.38 178 GLY A N 1
ATOM 1366 C CA . GLY A 1 178 ? -1.265 1.867 19.045 1.00 52.38 178 GLY A CA 1
ATOM 1367 C C . GLY A 1 178 ? -0.868 1.936 20.527 1.00 52.38 178 GLY A C 1
ATOM 1368 O O . GLY A 1 178 ? -1.466 2.701 21.284 1.00 52.38 178 GLY A O 1
ATOM 1369 N N . LYS A 1 179 ? 0.173 1.211 20.964 1.00 52.16 179 LYS A N 1
ATOM 1370 C CA . LYS A 1 179 ? 0.536 1.116 22.396 1.00 52.16 179 LYS A CA 1
ATOM 1371 C C . LYS A 1 179 ? 0.990 2.438 23.034 1.00 52.16 179 LYS A C 1
ATOM 1373 O O . LYS A 1 179 ? 0.992 2.536 24.256 1.00 52.16 179 LYS A O 1
ATOM 1378 N N . GLY A 1 180 ? 1.356 3.445 22.236 1.00 48.53 180 GLY A N 1
ATOM 1379 C CA . GLY A 1 180 ? 1.758 4.771 22.724 1.00 48.53 180 GLY A CA 1
ATOM 1380 C C . GLY A 1 180 ? 0.726 5.888 22.535 1.00 48.53 180 GLY A C 1
ATOM 1381 O O . GLY A 1 180 ? 0.928 6.970 23.078 1.00 48.53 180 GLY A O 1
ATOM 1382 N N . GLN A 1 181 ? -0.344 5.664 21.761 1.00 45.34 181 GLN A N 1
ATOM 1383 C CA . GLN A 1 181 ? -1.260 6.733 21.325 1.00 45.34 181 GLN A CA 1
ATOM 1384 C C . GLN A 1 181 ? -2.744 6.469 21.603 1.00 45.34 181 GLN A C 1
ATOM 1386 O O . GLN A 1 181 ? -3.532 7.407 21.528 1.00 45.34 181 GLN A O 1
ATOM 1391 N N . ILE A 1 182 ? -3.137 5.243 21.961 1.00 50.84 182 ILE A N 1
ATOM 1392 C CA . ILE A 1 182 ? -4.536 4.936 22.274 1.00 50.84 182 ILE A CA 1
ATOM 1393 C C . ILE A 1 182 ? -4.812 5.294 23.739 1.00 50.84 182 ILE A C 1
ATOM 1395 O O . ILE A 1 182 ? -4.427 4.574 24.668 1.00 50.84 182 ILE A O 1
ATOM 1399 N N . SER A 1 183 ? -5.493 6.418 23.962 1.00 43.50 183 SER A N 1
ATOM 1400 C CA . SER A 1 183 ? -6.001 6.810 25.277 1.00 43.50 183 SER A CA 1
ATOM 1401 C C . SER A 1 183 ? -7.164 5.896 25.681 1.00 43.50 183 SER A C 1
ATOM 1403 O O . SER A 1 183 ? -8.323 6.240 25.481 1.00 43.50 183 SER A O 1
ATOM 1405 N N . GLY A 1 184 ? -6.878 4.715 26.235 1.00 46.53 184 GLY A N 1
ATOM 1406 C CA . GLY A 1 184 ? -7.942 3.887 26.820 1.00 46.53 184 GLY A CA 1
ATOM 1407 C C . GLY A 1 184 ? -7.623 2.430 27.142 1.00 46.53 184 GLY A C 1
ATOM 1408 O O . GLY A 1 184 ? -8.299 1.857 27.987 1.00 46.53 184 GLY A O 1
ATOM 1409 N N . ILE A 1 185 ? -6.590 1.817 26.551 1.00 43.88 185 ILE A N 1
ATOM 1410 C CA . ILE A 1 185 ? -6.398 0.349 26.657 1.00 43.88 185 ILE A CA 1
ATOM 1411 C C . ILE A 1 185 ? -5.325 -0.045 27.700 1.00 43.88 185 ILE A C 1
ATOM 1413 O O . ILE A 1 185 ? -4.964 -1.209 27.855 1.00 43.88 185 ILE A O 1
ATOM 1417 N N . CYS A 1 186 ? -4.847 0.892 28.527 1.00 35.12 186 CYS A N 1
ATOM 1418 C CA . CYS A 1 186 ? -3.839 0.597 29.560 1.00 35.12 186 CYS A CA 1
ATOM 1419 C C . CYS A 1 186 ? -4.415 0.062 30.893 1.00 35.12 186 CYS A C 1
ATOM 1421 O O . CYS A 1 186 ? -3.784 0.196 31.938 1.00 35.12 186 CYS A O 1
ATOM 1423 N N . SER A 1 187 ? -5.606 -0.550 30.900 1.00 29.16 187 SER A N 1
ATOM 1424 C CA . SER A 1 187 ? -6.203 -1.0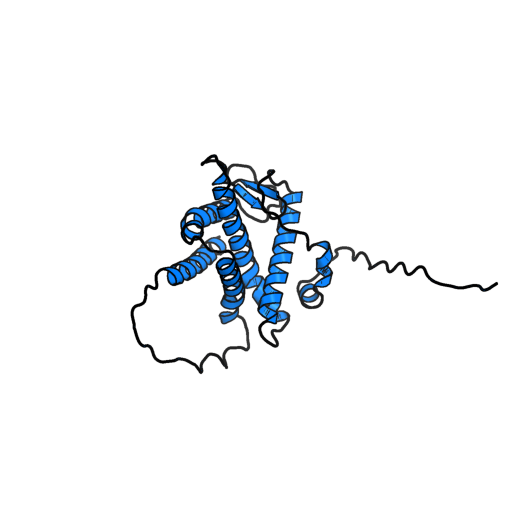92 32.138 1.00 29.16 187 SER A CA 1
ATOM 1425 C C . SER A 1 187 ? -6.395 -2.609 32.162 1.00 29.16 187 SER A C 1
ATOM 1427 O O . SER A 1 187 ? -6.673 -3.142 33.229 1.00 29.16 187 SER A O 1
ATOM 1429 N N . GLN A 1 188 ? -6.238 -3.328 31.044 1.00 32.19 188 GLN A N 1
ATOM 1430 C CA . GLN A 1 188 ? -6.609 -4.758 30.993 1.00 32.19 188 GLN A CA 1
ATOM 1431 C C . GLN A 1 188 ? -5.452 -5.713 30.643 1.00 32.19 188 GLN A C 1
ATOM 1433 O O . GLN A 1 188 ? -5.499 -6.877 31.031 1.00 32.19 188 GLN A O 1
ATOM 1438 N N . VAL A 1 189 ? -4.355 -5.241 30.037 1.00 34.22 189 VAL A N 1
ATOM 1439 C CA . VAL A 1 189 ? -3.206 -6.110 29.675 1.00 34.22 189 VAL A CA 1
ATOM 1440 C C . VAL A 1 189 ? -2.142 -6.209 30.790 1.00 34.22 189 VAL A C 1
ATOM 1442 O O . VAL A 1 189 ? -1.249 -7.045 30.727 1.00 34.22 189 VAL A O 1
ATOM 1445 N N . SER A 1 190 ? -2.265 -5.433 31.875 1.00 28.86 190 SER A N 1
ATOM 1446 C CA . SER A 1 190 ? -1.334 -5.481 33.024 1.00 28.86 190 SER A CA 1
ATOM 1447 C C . SER A 1 190 ? -1.569 -6.670 33.982 1.00 28.86 190 SER A C 1
ATOM 1449 O O . SER A 1 190 ? -0.810 -6.865 34.927 1.00 28.86 190 SER A O 1
ATOM 1451 N N . SER A 1 191 ? -2.619 -7.479 33.775 1.00 25.17 191 SER A N 1
ATOM 1452 C CA . SER A 1 191 ? -3.021 -8.528 34.735 1.00 25.17 191 SER A CA 1
ATOM 1453 C C . SER A 1 191 ? -2.565 -9.953 34.401 1.00 25.17 191 SER A C 1
ATOM 1455 O O . SER A 1 191 ? -2.721 -10.839 35.237 1.00 25.17 191 SER A O 1
ATOM 1457 N N . TYR A 1 192 ? -1.933 -10.186 33.248 1.00 26.75 192 TYR A N 1
ATOM 1458 C CA . TYR A 1 192 ? -1.400 -11.504 32.887 1.00 26.75 192 TYR A CA 1
ATOM 1459 C C . TYR A 1 192 ? 0.084 -11.426 32.523 1.00 26.75 192 TYR A C 1
ATOM 1461 O O . TYR A 1 192 ? 0.478 -11.599 31.374 1.00 26.75 192 TYR A O 1
ATOM 1469 N N . SER A 1 193 ? 0.914 -11.197 33.541 1.00 24.48 193 SER A N 1
ATOM 1470 C CA . SER A 1 193 ? 2.322 -11.601 33.522 1.00 24.48 193 SER A CA 1
ATOM 1471 C C . SER A 1 193 ? 2.433 -12.987 34.162 1.00 24.48 193 SER A C 1
ATOM 1473 O O . SER A 1 193 ? 2.317 -13.080 35.386 1.00 24.48 193 SER A O 1
ATOM 1475 N N . PRO A 1 194 ? 2.654 -14.079 33.408 1.00 26.34 194 PRO A N 1
ATOM 1476 C CA . PRO A 1 194 ? 3.189 -15.289 34.006 1.00 26.34 194 PRO A CA 1
ATOM 1477 C C . PRO A 1 194 ? 4.690 -15.091 34.292 1.00 26.34 194 PRO A C 1
ATOM 1479 O O . PRO A 1 194 ? 5.368 -14.344 33.579 1.00 26.34 194 PRO A O 1
ATOM 1482 N N . PRO A 1 195 ? 5.218 -15.708 35.362 1.00 26.84 195 PRO A N 1
ATOM 1483 C CA . PRO A 1 195 ? 6.586 -15.493 35.807 1.00 26.84 195 PRO A CA 1
ATOM 1484 C C . PRO A 1 195 ? 7.586 -16.026 34.779 1.00 26.84 195 PRO A C 1
ATOM 1486 O O . PRO A 1 195 ? 7.395 -17.090 34.193 1.00 26.84 195 PRO A O 1
ATOM 1489 N N . LEU A 1 196 ? 8.670 -15.271 34.600 1.00 27.30 196 LEU A N 1
ATOM 1490 C CA . LEU A 1 196 ? 9.859 -15.653 33.846 1.00 27.30 196 LEU A CA 1
ATOM 1491 C C . LEU A 1 196 ? 10.353 -17.034 34.297 1.00 27.30 196 LEU A C 1
ATOM 1493 O O . LEU A 1 196 ? 10.949 -17.166 35.365 1.00 27.30 196 LEU A O 1
ATOM 1497 N N . VAL A 1 197 ? 10.154 -18.042 33.453 1.00 26.03 197 VAL A N 1
ATOM 1498 C CA . VAL A 1 197 ? 11.017 -19.220 33.417 1.00 26.03 197 VAL A CA 1
ATOM 1499 C C . VAL A 1 197 ? 11.841 -19.098 32.148 1.00 26.03 197 VAL A C 1
ATOM 1501 O O . VAL A 1 197 ? 11.336 -19.170 31.031 1.00 26.03 197 VAL A O 1
ATOM 1504 N N . VAL A 1 198 ? 13.121 -18.820 32.365 1.00 32.44 198 VAL A N 1
ATOM 1505 C CA . VAL A 1 198 ? 14.176 -18.886 31.366 1.00 32.44 198 VAL A CA 1
ATOM 1506 C C . VAL A 1 198 ? 14.308 -20.350 30.960 1.00 32.44 198 VAL A C 1
ATOM 1508 O O . VAL A 1 198 ? 14.879 -21.141 31.703 1.00 32.44 198 VAL A O 1
ATOM 1511 N N . GLU A 1 199 ? 13.794 -20.708 29.789 1.00 24.39 199 GLU A N 1
ATOM 1512 C CA . GLU A 1 199 ? 14.244 -21.899 29.078 1.00 24.39 199 GLU A CA 1
ATOM 1513 C C . GLU A 1 199 ? 14.581 -21.514 27.639 1.00 24.39 199 GLU A C 1
ATOM 1515 O O . GLU A 1 199 ? 13.773 -20.955 26.896 1.00 24.39 199 GLU A O 1
ATOM 1520 N N . GLN A 1 200 ? 15.845 -21.745 27.297 1.00 30.20 200 GLN A N 1
ATOM 1521 C CA . GLN A 1 200 ? 16.437 -21.519 25.989 1.00 30.20 200 GLN A CA 1
ATOM 1522 C C . GLN A 1 200 ? 15.665 -22.286 24.911 1.00 30.20 200 GLN A C 1
ATOM 1524 O O . GLN A 1 200 ? 15.766 -23.505 24.811 1.00 30.20 200 GLN A O 1
ATOM 1529 N N . CYS A 1 201 ? 14.955 -21.555 24.057 1.00 23.28 201 CYS A N 1
ATOM 1530 C CA . CYS A 1 201 ? 14.567 -22.013 22.729 1.00 23.28 201 CYS A CA 1
ATOM 1531 C C . CYS A 1 201 ? 14.829 -20.876 21.736 1.00 23.28 201 CYS A C 1
ATOM 1533 O O . CYS A 1 201 ? 14.261 -19.793 21.838 1.00 23.28 201 CYS A O 1
ATOM 1535 N N . GLU A 1 202 ? 15.776 -21.147 20.838 1.00 31.36 202 GLU A N 1
ATOM 1536 C CA . GLU A 1 202 ? 16.305 -20.348 19.728 1.00 31.36 202 GLU A CA 1
ATOM 1537 C C . GLU A 1 202 ? 15.447 -19.144 19.291 1.00 31.36 202 GLU A C 1
ATOM 1539 O O . GLU A 1 202 ? 14.532 -19.230 18.474 1.00 31.36 202 GLU A O 1
ATOM 1544 N N . SER A 1 203 ? 15.813 -17.972 19.809 1.00 28.72 203 SER A N 1
ATOM 1545 C CA . SER A 1 203 ? 15.137 -16.687 19.628 1.00 28.72 203 SER A CA 1
ATOM 1546 C C . SER A 1 203 ? 15.866 -15.763 18.644 1.00 28.72 203 SER A C 1
ATOM 1548 O O . SER A 1 203 ? 16.008 -14.573 18.897 1.00 28.72 203 SER A O 1
ATOM 1550 N N . HIS A 1 204 ? 16.333 -16.276 17.503 1.00 28.67 204 HIS A N 1
ATOM 1551 C CA . HIS A 1 204 ? 17.033 -15.438 16.512 1.00 28.67 204 HIS A CA 1
ATOM 1552 C C . HIS A 1 204 ? 16.093 -14.721 15.517 1.00 28.67 204 HIS A C 1
ATOM 1554 O O . HIS A 1 204 ? 16.474 -13.707 14.934 1.00 28.67 204 HIS A O 1
ATOM 1560 N N . SER A 1 205 ? 14.850 -15.189 15.335 1.00 31.59 205 SER A N 1
ATOM 1561 C CA . SER A 1 205 ? 13.934 -14.640 14.315 1.00 31.59 205 SER A CA 1
ATOM 1562 C C . SER A 1 205 ? 13.139 -13.410 14.785 1.00 31.59 205 SER A C 1
ATOM 1564 O O . SER A 1 205 ? 12.911 -12.485 14.009 1.00 31.59 205 SER A O 1
ATOM 1566 N N . LEU A 1 206 ? 12.720 -13.366 16.054 1.00 28.77 206 LEU A N 1
ATOM 1567 C CA . LEU A 1 206 ? 11.853 -12.300 16.588 1.00 28.77 206 LEU A CA 1
ATOM 1568 C C . LEU A 1 206 ? 12.616 -11.009 16.925 1.00 28.77 206 LEU A C 1
ATOM 1570 O O . LEU A 1 206 ? 12.092 -9.908 16.731 1.00 28.77 206 LEU A O 1
ATOM 1574 N N . GLU A 1 207 ? 13.876 -11.120 17.351 1.00 26.81 207 GLU A N 1
ATOM 1575 C CA . GLU A 1 207 ? 14.740 -9.949 17.535 1.00 26.81 207 GLU A CA 1
ATOM 1576 C C . GLU A 1 207 ? 15.016 -9.255 16.195 1.00 26.81 207 GLU A C 1
ATOM 1578 O O . GLU A 1 207 ? 14.930 -8.032 16.109 1.00 26.81 207 GLU A O 1
ATOM 1583 N N . SER A 1 208 ? 15.232 -10.018 15.118 1.00 28.75 208 SER A N 1
ATOM 1584 C CA . SER A 1 208 ? 15.471 -9.471 13.775 1.00 28.75 208 SER A CA 1
ATOM 1585 C C . SER A 1 208 ? 14.284 -8.656 13.241 1.00 28.75 208 SER A C 1
ATOM 1587 O O . SER A 1 208 ? 14.476 -7.604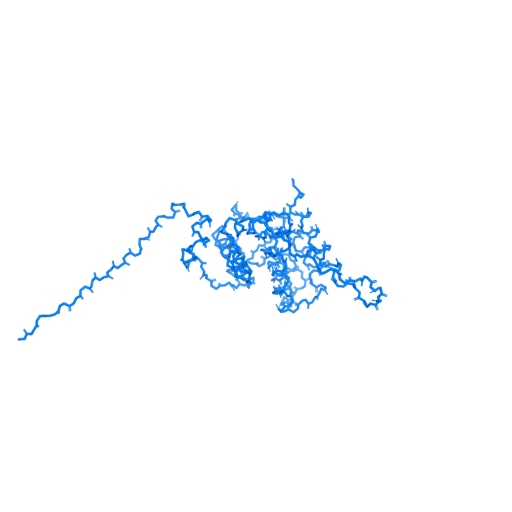 12.633 1.00 28.75 208 SER A O 1
ATOM 1589 N N . VAL A 1 209 ? 13.047 -9.080 13.529 1.00 33.28 209 VAL A N 1
ATOM 1590 C CA . VAL A 1 209 ? 11.821 -8.353 13.146 1.00 33.28 209 VAL A CA 1
ATOM 1591 C C . VAL A 1 209 ? 11.674 -7.047 13.931 1.00 33.28 209 VAL A C 1
ATOM 1593 O O . VAL A 1 209 ? 11.310 -6.018 13.362 1.00 33.28 209 VAL A O 1
ATOM 1596 N N . THR A 1 210 ? 12.018 -7.058 15.219 1.00 33.56 210 THR A N 1
ATOM 1597 C CA . THR A 1 210 ? 11.952 -5.869 16.084 1.00 33.56 210 THR A CA 1
ATOM 1598 C C . THR A 1 210 ? 13.012 -4.843 15.680 1.00 33.56 210 THR A C 1
ATOM 1600 O O . THR A 1 210 ? 12.698 -3.666 15.506 1.00 33.56 210 THR A O 1
ATOM 1603 N N . TRP A 1 211 ? 14.241 -5.293 15.408 1.00 29.38 211 TRP A N 1
ATOM 1604 C CA . TRP A 1 211 ? 15.288 -4.468 14.801 1.00 29.38 211 TRP A CA 1
ATOM 1605 C C . TRP A 1 211 ? 14.891 -3.971 13.411 1.00 29.38 211 TRP A C 1
ATOM 1607 O O . TRP A 1 211 ? 15.145 -2.817 13.091 1.00 29.38 211 TRP A O 1
ATOM 1617 N N . GLY A 1 212 ? 14.207 -4.791 12.612 1.00 33.34 212 GLY A N 1
ATOM 1618 C CA . GLY A 1 212 ? 13.651 -4.398 11.321 1.00 33.34 212 GLY A CA 1
ATOM 1619 C C . GLY A 1 212 ? 12.681 -3.223 11.433 1.00 33.34 212 GLY A C 1
ATOM 1620 O O . GLY A 1 212 ? 12.813 -2.281 10.665 1.00 33.34 212 GLY A O 1
ATOM 1621 N N . ILE A 1 213 ? 11.777 -3.231 12.419 1.00 39.12 213 ILE A N 1
ATOM 1622 C CA . ILE A 1 213 ? 10.817 -2.143 12.693 1.00 39.12 213 ILE A CA 1
ATOM 1623 C C . ILE A 1 213 ? 11.519 -0.888 13.248 1.00 39.12 213 ILE A C 1
ATOM 1625 O O . ILE A 1 213 ? 11.167 0.235 12.888 1.00 39.12 213 ILE A O 1
ATOM 1629 N N . VAL A 1 214 ? 12.547 -1.051 14.085 1.00 35.00 214 VAL A N 1
ATOM 1630 C CA . VAL A 1 214 ? 13.343 0.072 14.614 1.00 35.00 214 VAL A CA 1
ATOM 1631 C C . VAL A 1 214 ? 14.189 0.726 13.515 1.00 35.00 214 VAL A C 1
ATOM 1633 O O . VAL A 1 214 ? 14.184 1.948 13.384 1.00 35.00 214 VAL A O 1
ATOM 1636 N N . VAL A 1 215 ? 14.858 -0.070 12.675 1.00 37.78 215 VAL A N 1
ATOM 1637 C CA . VAL A 1 215 ? 15.600 0.402 11.492 1.00 37.78 215 VAL A CA 1
ATOM 1638 C C . VAL A 1 215 ? 14.644 1.040 10.486 1.00 37.78 215 VAL A C 1
ATOM 1640 O O . VAL A 1 215 ? 14.963 2.070 9.904 1.00 37.78 215 VAL A O 1
ATOM 1643 N N . PHE A 1 216 ? 13.444 0.485 10.330 1.00 43.19 216 PHE A N 1
ATOM 1644 C CA . PHE A 1 216 ? 12.396 1.039 9.487 1.00 43.19 216 PHE A CA 1
ATOM 1645 C C . PHE A 1 216 ? 11.951 2.441 9.943 1.00 43.19 216 PHE A C 1
ATOM 1647 O O . PHE A 1 216 ? 11.886 3.367 9.131 1.00 43.19 216 PHE A O 1
ATOM 1654 N N . ASN A 1 217 ? 11.720 2.630 11.246 1.00 37.66 217 ASN A N 1
ATOM 1655 C CA . ASN A 1 217 ? 11.420 3.945 11.817 1.00 37.66 217 ASN A CA 1
ATOM 1656 C C . ASN A 1 217 ? 12.612 4.907 11.702 1.00 37.66 217 ASN A C 1
ATOM 1658 O O . ASN A 1 217 ? 12.415 6.081 11.401 1.00 37.66 217 ASN A O 1
ATOM 1662 N N . ALA A 1 218 ? 13.847 4.420 11.859 1.00 34.97 218 ALA A N 1
ATOM 1663 C CA . ALA A 1 218 ? 15.052 5.232 11.692 1.00 34.97 218 ALA A CA 1
ATOM 1664 C C . ALA A 1 218 ? 15.264 5.699 10.237 1.00 34.97 218 ALA A C 1
ATOM 1666 O O . ALA A 1 218 ? 15.667 6.838 10.018 1.00 34.97 218 ALA A O 1
ATOM 1667 N N . ILE A 1 219 ? 14.942 4.863 9.242 1.00 39.91 219 ILE A N 1
ATOM 1668 C CA . ILE A 1 219 ? 14.998 5.229 7.815 1.00 39.91 219 ILE A CA 1
ATOM 1669 C C . ILE A 1 219 ? 13.933 6.284 7.471 1.00 39.91 219 ILE A C 1
ATOM 1671 O O . ILE A 1 219 ? 14.177 7.139 6.624 1.00 39.91 219 ILE A O 1
ATOM 1675 N N . CYS A 1 220 ? 12.768 6.253 8.125 1.00 36.62 220 CYS A N 1
ATOM 1676 C CA . CYS A 1 220 ? 11.677 7.196 7.858 1.00 36.62 220 CYS A CA 1
ATOM 1677 C C . CYS A 1 220 ? 11.766 8.507 8.661 1.00 36.62 220 CYS A C 1
ATOM 1679 O O . CYS A 1 220 ? 11.200 9.506 8.229 1.00 36.62 220 CYS A O 1
ATOM 1681 N N . MET A 1 221 ? 12.450 8.518 9.811 1.00 34.38 221 MET A N 1
ATOM 1682 C CA . MET A 1 221 ? 12.575 9.695 10.690 1.00 34.38 221 MET A CA 1
ATOM 1683 C C . MET A 1 221 ? 13.939 10.402 10.609 1.00 34.38 221 MET A C 1
ATOM 1685 O O . MET A 1 221 ? 14.137 11.419 11.266 1.00 34.38 221 MET A O 1
ATOM 1689 N N . GLY A 1 222 ? 14.881 9.882 9.818 1.00 32.25 222 GLY A N 1
ATOM 1690 C CA . GLY A 1 222 ? 16.171 10.518 9.545 1.00 32.25 222 GLY A CA 1
ATOM 1691 C C . GLY A 1 222 ? 16.123 11.427 8.317 1.00 32.25 222 GLY A C 1
ATOM 1692 O O . GLY A 1 222 ? 16.650 11.055 7.268 1.00 32.25 222 GLY A O 1
ATOM 1693 N N . GLY A 1 223 ? 15.492 12.594 8.451 1.00 31.98 223 GLY A N 1
ATOM 1694 C CA . GLY A 1 223 ? 15.491 13.687 7.474 1.00 31.98 223 GLY A CA 1
ATOM 1695 C C . GLY A 1 223 ? 15.478 15.032 8.178 1.00 31.98 223 GLY A C 1
ATOM 1696 O O . GLY A 1 223 ? 14.593 15.208 9.042 1.00 31.98 223 GLY A O 1
#

Foldseek 3Di:
DDDDDDDDPPPPPPPPPPPDDDLLNCLVPVCVCVVLPDQFDFAADAADAPVLQVNLVSNLLNVLLVLLSVLQVVDPDDDSVLSVVLSVQQSQVLSLLVQLVSLLVQCVPDPDNDQSLFWGTTRPNHIHGLPDDDHPNHPDDSLRSVVSSVLSVPAVNVLVDDPVNSSVLSSCSSPVRSPVPDPPDVPPPVPDDDDDDDDDDDDPNVVSSVVSVVVSVVSVPVD

InterPro domains:
  IPR000536 Nuclear hormone receptor, ligand-binding domain [PF00104] (52-187)
  IPR000536 Nuclear hormone receptor, ligand-binding domain [PS51843] (13-223)
  IPR035500 Nuclear hormone receptor-like domain superfamily [G3DSA:1.10.565.10] (17-207)
  IPR035500 Nuclear hormone receptor-like domain superfamily [SSF48508] (26-178)
  IPR052496 Orphan Nuclear Receptor [PTHR47519] (1-177)

Radius of gyration: 21.59 Å; chains: 1; bounding box: 77×41×58 Å

pLDDT: mean 72.71, std 24.96, range [23.28, 96.0]